Protein AF-A4S5Q8-F1 (afdb_monomer)

Solvent-accessible surface area (backbone atoms only — not comparable to full-atom values): 17129 Å² total; per-residue (Å²): 104,67,59,48,83,84,40,48,70,49,51,51,52,50,50,53,45,65,68,43,51,58,54,52,51,50,51,46,39,76,41,77,81,37,70,66,59,22,48,53,49,41,52,49,45,57,72,72,38,45,62,39,51,56,42,38,51,52,51,37,70,68,51,56,47,29,39,71,90,44,71,68,25,47,49,59,58,42,40,50,47,50,67,52,21,35,64,54,26,33,44,12,34,51,51,58,54,41,46,67,64,34,67,60,36,34,41,85,71,28,82,80,48,68,91,73,71,82,34,92,74,53,50,49,74,35,47,55,52,40,65,66,48,50,49,54,48,34,49,43,58,59,76,41,37,62,59,55,49,42,54,52,24,52,77,69,67,37,53,67,61,38,48,47,24,53,52,23,40,52,50,46,53,47,52,44,52,54,41,31,74,73,19,50,51,22,31,40,34,48,38,52,48,22,29,56,55,31,36,46,52,51,42,50,48,56,46,26,53,42,33,44,26,30,63,88,46,54,64,40,51,44,28,27,19,40,30,24,38,88,33,81,61,28,80,54,32,60,38,57,31,38,39,28,50,42,67,76,40,62,81,59,55,50,86,48,39,69,59,52,42,65,76,39,37,67,56,32,18,76,54,59,29,48,36,31,52,66,36,50,52,69,56,51,38,50,30,42,55,69,69,37,43,66,69,49,38,77,26,53,56,82,75,66,33,85,89,66,53,65,68,52,42,32,51,51,54,57,55,15,22,42,47,42,62,94,80,70,86,122

Radius of gyration: 20.37 Å; Cα contacts (8 Å, |Δi|>4): 467; chains: 1; bounding box: 50×44×61 Å

Organism: Ostreococcus lucimarinus (strain CCE9901) (NCBI:txid436017)

InterPro domains:
  IPR005804 Fatty acid desaturase domain [PF00487] (39-266)

Foldseek 3Di:
DFPDPVCVVLVVLVVVLVVPLVVLLVVCLPDDQDLVSLVVSLCCCVVPRQQLLVLSLLLCLLPPRFDPPDPVSVVVSQCSQQPRCQQQQRFHLLVNLCCVQQVQCVQPPRVVVVLDDNRLLDPQQFLLLAPVSLVVLLCCQQPVSLVVSLVSCVVVVVVVSSVRNVVRNVVSVVVLVVSCVSHVSSSCSRHVCSNNVNSSVVSLLSSLQQQFAQLQCRNQLLRRGAAEDDEPCCVSNLNCSLVSQCVVPVNDRSVCSVVSCVVCLVVNQVVVGWYFYHDDSSVSSVCSNVVVLLVRLVGTDHSNHPDDDSVRSSVSRSNRSDRRDSPSSD

Structure (mmCIF, N/CA/C/O backbone):
data_AF-A4S5Q8-F1
#
_entry.id   AF-A4S5Q8-F1
#
loop_
_atom_site.group_PDB
_atom_site.id
_atom_site.type_symbol
_atom_site.label_atom_id
_atom_site.label_alt_id
_atom_site.label_comp_id
_atom_site.label_asym_id
_atom_site.label_entity_id
_atom_site.label_seq_id
_atom_site.pdbx_PDB_ins_code
_atom_site.Cartn_x
_atom_site.Cartn_y
_atom_site.Cartn_z
_atom_site.occupancy
_atom_site.B_iso_or_equiv
_atom_site.auth_seq_id
_atom_site.auth_comp_id
_atom_site.auth_asym_id
_atom_site.auth_atom_id
_atom_site.pdbx_PDB_model_num
ATOM 1 N N . MET A 1 1 ? 8.159 -25.529 -6.795 1.00 79.94 1 MET A N 1
ATOM 2 C CA . MET A 1 1 ? 8.750 -24.184 -6.995 1.00 79.94 1 MET A CA 1
ATOM 3 C C . MET A 1 1 ? 8.054 -23.157 -6.113 1.00 79.94 1 MET A C 1
ATOM 5 O O . MET A 1 1 ? 8.733 -22.531 -5.312 1.00 79.94 1 MET A O 1
ATOM 9 N N . VAL A 1 2 ? 6.725 -23.021 -6.202 1.00 87.75 2 VAL A N 1
ATOM 10 C CA . VAL A 1 2 ? 5.926 -22.281 -5.205 1.00 87.75 2 VAL A CA 1
ATOM 11 C C . VAL A 1 2 ? 6.051 -22.963 -3.833 1.00 87.75 2 VAL A C 1
ATOM 13 O O . VAL A 1 2 ? 6.159 -24.193 -3.780 1.00 87.75 2 VAL A O 1
ATOM 16 N N . ARG A 1 3 ? 6.128 -22.172 -2.756 1.00 87.75 3 ARG A N 1
ATOM 17 C CA . ARG A 1 3 ? 6.290 -22.646 -1.373 1.00 87.75 3 ARG A CA 1
ATOM 18 C C . ARG A 1 3 ? 4.979 -23.182 -0.795 1.00 87.75 3 ARG A C 1
ATOM 20 O O . ARG A 1 3 ? 4.993 -24.276 -0.241 1.00 87.75 3 ARG A O 1
ATOM 27 N N . ASP A 1 4 ? 3.887 -22.438 -0.947 1.00 90.75 4 ASP A N 1
ATOM 28 C CA . ASP A 1 4 ? 2.541 -22.785 -0.480 1.00 90.75 4 ASP A CA 1
ATOM 29 C C . ASP A 1 4 ? 1.540 -22.625 -1.637 1.00 90.75 4 ASP A C 1
ATOM 31 O O . ASP A 1 4 ? 1.565 -21.634 -2.363 1.00 90.75 4 ASP A O 1
ATOM 35 N N . ALA A 1 5 ? 0.647 -23.596 -1.844 1.00 92.75 5 ALA A N 1
ATOM 36 C CA . ALA A 1 5 ? -0.356 -23.523 -2.910 1.00 92.75 5 ALA A CA 1
ATOM 37 C C . ALA A 1 5 ? -1.301 -22.318 -2.754 1.00 92.75 5 ALA A C 1
ATOM 39 O O . ALA A 1 5 ? -1.832 -21.811 -3.745 1.00 92.75 5 ALA A O 1
ATOM 40 N N . ARG A 1 6 ? -1.480 -21.822 -1.525 1.00 93.00 6 ARG A N 1
ATOM 41 C CA . ARG A 1 6 ? -2.280 -20.631 -1.236 1.00 93.00 6 ARG A CA 1
ATOM 42 C C . ARG A 1 6 ? -1.667 -19.354 -1.812 1.00 93.00 6 ARG A C 1
ATOM 44 O O . ARG A 1 6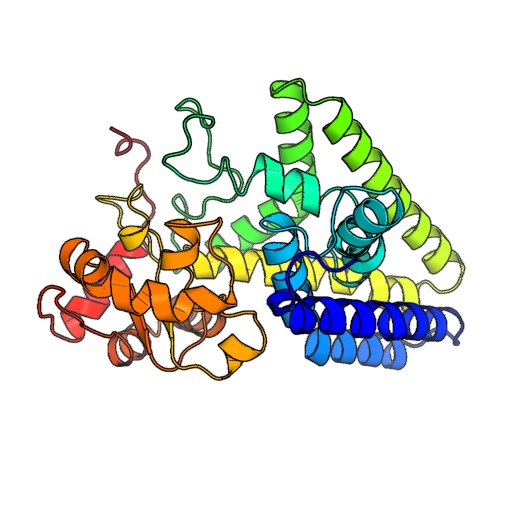 ? -2.418 -18.419 -2.051 1.00 93.00 6 ARG A O 1
ATOM 51 N N . ASP A 1 7 ? -0.373 -19.333 -2.147 1.00 92.00 7 ASP A N 1
ATOM 52 C CA . ASP A 1 7 ? 0.295 -18.193 -2.794 1.00 92.00 7 ASP A CA 1
ATOM 53 C C . ASP A 1 7 ? 0.019 -18.085 -4.304 1.00 92.00 7 ASP A C 1
ATOM 55 O O . ASP A 1 7 ? 0.404 -17.098 -4.934 1.00 92.00 7 ASP A O 1
ATOM 59 N N . LEU A 1 8 ? -0.665 -19.054 -4.924 1.00 92.81 8 LEU A N 1
ATOM 60 C CA . LEU A 1 8 ? -0.936 -19.028 -6.367 1.00 92.81 8 LEU A CA 1
ATOM 61 C C . LEU A 1 8 ? -1.610 -17.730 -6.858 1.00 92.81 8 LEU A C 1
ATOM 63 O 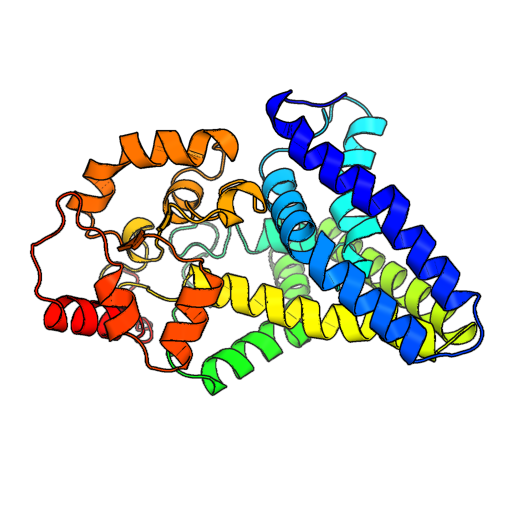O . LEU A 1 8 ? -1.152 -17.195 -7.868 1.00 92.81 8 LEU A O 1
ATOM 67 N N . PRO A 1 9 ? -2.620 -17.149 -6.175 1.00 92.25 9 PRO A N 1
ATOM 68 C CA . PRO A 1 9 ? -3.190 -15.860 -6.574 1.00 92.25 9 PRO A CA 1
ATOM 69 C C . PRO A 1 9 ? -2.159 -14.723 -6.597 1.00 92.25 9 PRO A C 1
ATOM 71 O O . PRO A 1 9 ? -2.200 -13.866 -7.484 1.00 92.25 9 PRO A O 1
ATOM 74 N N . LEU A 1 10 ? -1.213 -14.726 -5.652 1.00 91.69 10 LEU A N 1
ATOM 75 C CA . LEU A 1 10 ? -0.117 -13.761 -5.587 1.00 91.69 10 LEU A CA 1
ATOM 76 C C . LEU A 1 10 ? 0.845 -13.976 -6.758 1.00 91.69 10 LEU A C 1
ATOM 78 O O . LEU A 1 10 ? 1.166 -13.030 -7.479 1.00 91.69 10 LEU A O 1
ATOM 82 N N . VAL A 1 11 ? 1.240 -15.225 -7.006 1.00 92.25 11 VAL A N 1
ATOM 83 C CA . VAL A 1 11 ? 2.120 -15.597 -8.120 1.00 92.25 11 VAL A CA 1
ATOM 84 C C . VAL A 1 11 ? 1.500 -15.224 -9.470 1.00 92.25 11 VAL A C 1
ATOM 86 O O . VAL A 1 11 ? 2.178 -14.626 -10.304 1.00 92.25 11 VAL A O 1
ATOM 89 N N . TYR A 1 12 ? 0.207 -15.483 -9.684 1.00 92.56 12 TYR A N 1
ATOM 90 C CA . TYR A 1 12 ? -0.487 -15.078 -10.910 1.00 92.56 12 TYR A CA 1
ATOM 91 C C . TYR A 1 12 ? -0.531 -13.559 -11.081 1.00 92.56 12 TYR A C 1
ATOM 93 O O . TYR A 1 12 ? -0.368 -13.065 -12.197 1.00 92.56 12 TYR A O 1
ATOM 101 N N . ALA A 1 13 ? -0.688 -12.797 -9.995 1.00 91.94 13 ALA A N 1
ATOM 102 C CA . ALA A 1 13 ? -0.591 -11.342 -10.061 1.00 91.94 13 ALA A CA 1
ATOM 103 C C . ALA A 1 13 ? 0.805 -10.890 -10.524 1.00 91.94 13 ALA A C 1
ATOM 105 O O . ALA A 1 13 ? 0.901 -10.019 -11.390 1.00 91.94 13 ALA A O 1
ATOM 106 N N . LEU A 1 14 ? 1.876 -11.508 -10.013 1.00 91.44 14 LEU A N 1
ATOM 107 C CA . LEU A 1 14 ? 3.247 -11.212 -10.439 1.00 91.44 14 LEU A CA 1
ATOM 108 C C . LEU A 1 14 ? 3.501 -11.601 -11.901 1.00 91.44 14 LEU A C 1
ATOM 110 O O . LEU A 1 14 ? 4.109 -10.819 -12.627 1.00 91.44 14 LEU A O 1
ATOM 114 N N . ILE A 1 15 ? 2.996 -12.751 -12.359 1.00 92.81 15 ILE A N 1
ATOM 115 C CA . ILE A 1 15 ? 3.104 -13.186 -13.763 1.00 92.81 15 ILE A CA 1
ATOM 116 C C . ILE A 1 15 ? 2.375 -12.213 -14.693 1.00 92.81 15 ILE A C 1
ATOM 118 O O . ILE A 1 15 ? 2.929 -11.810 -15.716 1.00 92.81 15 ILE A O 1
ATOM 122 N N . ASN A 1 16 ? 1.162 -11.783 -14.336 1.00 93.56 16 ASN A N 1
ATOM 123 C CA . ASN A 1 16 ? 0.404 -10.805 -15.121 1.00 93.56 16 ASN A CA 1
ATOM 124 C C . ASN A 1 16 ? 1.164 -9.481 -15.246 1.00 93.56 16 ASN A C 1
ATOM 126 O O . ASN A 1 16 ? 1.259 -8.917 -16.334 1.00 93.56 16 ASN A O 1
ATOM 130 N N . VAL A 1 17 ? 1.751 -8.998 -14.149 1.00 94.31 17 VAL A N 1
ATOM 131 C CA . VAL A 1 17 ? 2.567 -7.780 -14.170 1.00 94.31 17 VAL A CA 1
ATOM 132 C C . VAL A 1 17 ? 3.823 -7.984 -15.017 1.00 94.31 17 VAL A C 1
ATOM 134 O O . VAL A 1 17 ? 4.088 -7.174 -15.899 1.00 94.31 17 VAL A O 1
ATOM 137 N N . ALA A 1 18 ? 4.564 -9.073 -14.810 1.00 93.38 18 ALA A N 1
ATOM 138 C CA . ALA A 1 18 ? 5.807 -9.352 -15.526 1.00 93.38 18 ALA A CA 1
ATOM 139 C C . ALA A 1 18 ? 5.613 -9.531 -17.039 1.00 93.38 18 ALA A C 1
ATOM 141 O O . ALA A 1 18 ? 6.469 -9.117 -17.816 1.00 93.38 18 ALA A O 1
ATOM 142 N N . SER A 1 19 ? 4.495 -10.125 -17.458 1.00 93.50 19 SER A N 1
ATOM 143 C CA . SER A 1 19 ? 4.190 -10.371 -18.873 1.00 93.50 19 SER A CA 1
ATOM 144 C C . SER A 1 19 ? 3.622 -9.150 -19.597 1.00 93.50 19 SER A C 1
ATOM 146 O O . SER A 1 19 ? 3.801 -9.032 -20.806 1.00 93.50 19 SER A O 1
ATOM 148 N N . THR A 1 20 ? 2.962 -8.227 -18.887 1.00 94.69 20 THR A N 1
ATOM 149 C CA . THR A 1 20 ? 2.280 -7.088 -19.524 1.00 94.69 20 THR A CA 1
ATOM 150 C C . THR A 1 20 ? 3.000 -5.758 -19.328 1.00 94.69 20 THR A C 1
ATOM 152 O O . THR A 1 20 ? 3.177 -5.018 -20.292 1.00 94.69 20 THR A O 1
ATOM 155 N N . VAL A 1 21 ? 3.441 -5.429 -18.110 1.00 95.31 21 VAL A N 1
ATOM 156 C CA . VAL A 1 21 ? 3.966 -4.094 -17.772 1.00 95.31 21 VAL A CA 1
ATOM 157 C C . VAL A 1 21 ? 5.251 -3.754 -18.531 1.00 95.31 21 VAL A C 1
ATOM 159 O O . VAL A 1 21 ? 5.266 -2.708 -19.184 1.00 95.31 21 VAL A O 1
ATOM 162 N N . PRO A 1 22 ? 6.289 -4.614 -18.552 1.00 94.69 22 PRO A N 1
ATOM 163 C CA . PRO A 1 22 ? 7.494 -4.342 -19.333 1.00 94.69 22 PRO A CA 1
ATOM 164 C C . PRO A 1 22 ? 7.216 -4.213 -20.835 1.00 94.69 22 PRO A C 1
ATOM 166 O O . PRO A 1 22 ? 7.756 -3.318 -21.480 1.00 94.69 22 PRO A O 1
ATOM 169 N N . ALA A 1 23 ? 6.334 -5.054 -21.387 1.00 95.19 23 ALA A N 1
ATOM 170 C CA . ALA A 1 23 ? 5.967 -5.012 -22.803 1.00 95.19 23 ALA A CA 1
ATOM 171 C C . ALA A 1 23 ? 5.231 -3.710 -23.168 1.00 95.19 23 ALA A C 1
ATOM 173 O O . ALA A 1 23 ? 5.554 -3.066 -24.170 1.00 95.19 23 ALA A O 1
ATOM 174 N N . MET A 1 24 ? 4.288 -3.270 -22.327 1.00 95.81 24 MET A N 1
ATOM 175 C CA . MET A 1 24 ? 3.620 -1.978 -22.498 1.00 95.81 24 MET A CA 1
ATOM 176 C C . MET A 1 24 ? 4.614 -0.817 -22.384 1.00 95.81 24 MET A C 1
ATOM 178 O O . MET A 1 24 ? 4.583 0.089 -23.212 1.00 95.81 24 MET A O 1
ATOM 182 N N . ALA A 1 25 ? 5.528 -0.853 -21.409 1.00 96.12 25 ALA A N 1
ATOM 183 C CA . ALA A 1 25 ? 6.546 0.181 -21.236 1.00 96.12 25 ALA A CA 1
ATOM 184 C C . ALA A 1 25 ? 7.463 0.275 -22.465 1.00 96.12 25 ALA A C 1
ATOM 186 O O . ALA A 1 25 ? 7.676 1.363 -22.995 1.00 96.12 25 ALA A O 1
ATOM 187 N N . MET A 1 26 ? 7.939 -0.866 -22.970 1.00 95.81 26 MET A N 1
ATOM 188 C CA . MET A 1 26 ? 8.755 -0.936 -24.182 1.00 95.81 26 MET A CA 1
ATOM 189 C C . MET A 1 26 ? 8.006 -0.382 -25.399 1.00 95.81 26 MET A C 1
ATOM 191 O O . MET A 1 26 ? 8.566 0.409 -26.152 1.00 95.81 26 MET A O 1
ATOM 195 N N . THR A 1 27 ? 6.720 -0.711 -25.543 1.00 96.19 27 THR A N 1
ATOM 196 C CA . THR A 1 27 ? 5.868 -0.176 -26.618 1.00 96.19 27 THR A CA 1
ATOM 197 C C . THR A 1 27 ? 5.782 1.351 -26.563 1.00 96.19 27 THR A C 1
ATOM 199 O O . THR A 1 27 ? 5.917 2.014 -27.590 1.00 96.19 27 THR A O 1
ATOM 202 N N . VAL A 1 28 ? 5.605 1.928 -25.369 1.00 96.81 28 VAL A N 1
ATOM 203 C CA . VAL A 1 28 ? 5.536 3.387 -25.176 1.00 96.81 28 VAL A CA 1
ATOM 204 C C . VAL A 1 28 ? 6.885 4.047 -25.490 1.00 96.81 28 VAL A C 1
ATOM 206 O O . VAL A 1 28 ? 6.902 5.099 -26.122 1.00 96.81 28 VAL A O 1
ATOM 209 N N . VAL A 1 29 ? 8.008 3.429 -25.099 1.00 97.06 29 VAL A N 1
ATOM 210 C CA . VAL A 1 29 ? 9.365 3.934 -25.394 1.00 97.06 29 VAL A CA 1
ATOM 211 C C . VAL A 1 29 ? 9.669 3.903 -26.892 1.00 97.06 29 VAL A C 1
ATOM 213 O O . VAL A 1 29 ? 10.211 4.874 -27.414 1.00 97.06 29 VAL A O 1
ATOM 216 N N . MET A 1 30 ? 9.311 2.818 -27.585 1.00 96.62 30 MET A N 1
ATOM 217 C CA . MET A 1 30 ? 9.582 2.629 -29.018 1.00 96.62 30 MET A CA 1
ATOM 218 C C . MET A 1 30 ? 8.625 3.398 -29.937 1.00 96.62 30 MET A C 1
ATOM 220 O O . MET A 1 30 ? 8.883 3.520 -31.133 1.00 96.62 30 MET A O 1
ATOM 224 N N . SER A 1 31 ? 7.519 3.905 -29.399 1.00 96.31 31 SER A N 1
ATOM 225 C CA . SER A 1 31 ? 6.581 4.742 -30.144 1.00 96.31 31 SER A CA 1
ATOM 226 C C . SER A 1 31 ? 7.095 6.182 -30.264 1.00 96.31 31 SER A C 1
ATOM 228 O O . SER A 1 31 ? 7.878 6.626 -29.419 1.00 96.31 31 SER A O 1
ATOM 230 N N . PRO A 1 32 ? 6.624 6.963 -31.256 1.00 97.00 32 PRO A N 1
ATOM 231 C CA . PRO A 1 32 ? 6.856 8.402 -31.280 1.00 97.00 32 PRO A CA 1
ATOM 232 C C . PRO A 1 32 ? 6.446 9.063 -29.950 1.00 97.00 32 PRO A C 1
ATOM 234 O O . PRO A 1 32 ? 5.466 8.625 -29.333 1.00 97.00 32 PRO A O 1
ATOM 237 N N . PRO A 1 33 ? 7.151 10.118 -29.497 1.00 97.56 33 PRO A N 1
ATOM 238 C CA . PRO A 1 33 ? 6.830 10.809 -28.251 1.00 97.56 33 PRO A CA 1
ATOM 239 C C . PRO A 1 33 ? 5.351 11.209 -28.177 1.00 97.56 33 PRO A C 1
ATOM 241 O O . PRO A 1 33 ? 4.861 12.001 -28.980 1.00 97.56 33 PRO A O 1
ATOM 244 N N . SER A 1 34 ? 4.622 10.645 -27.211 1.00 97.75 34 SER A N 1
ATOM 245 C CA . SER A 1 34 ? 3.181 10.861 -27.061 1.00 97.75 34 SER A CA 1
ATOM 246 C C . SER A 1 34 ? 2.774 10.857 -25.593 1.00 97.75 34 SER A C 1
ATOM 248 O O . SER A 1 34 ? 2.845 9.838 -24.903 1.00 97.75 34 SER A O 1
ATOM 250 N N . HIS A 1 35 ? 2.294 12.006 -25.111 1.00 97.56 35 HIS A N 1
ATOM 251 C CA . HIS A 1 35 ? 1.757 12.107 -23.755 1.00 97.56 35 HIS A CA 1
ATOM 252 C C . HIS A 1 35 ? 0.449 11.329 -23.588 1.00 97.56 35 HIS A C 1
ATOM 254 O O . HIS A 1 35 ? 0.192 10.825 -22.501 1.00 97.56 35 HIS A O 1
ATOM 260 N N . ALA A 1 36 ? -0.353 11.192 -24.648 1.00 97.62 36 ALA A N 1
ATOM 261 C CA . ALA A 1 36 ? -1.589 10.416 -24.602 1.00 97.62 36 ALA A CA 1
ATOM 262 C C . ALA A 1 36 ? -1.303 8.922 -24.388 1.00 97.62 36 ALA A C 1
ATOM 264 O O . ALA A 1 36 ? -1.926 8.293 -23.535 1.00 97.62 36 ALA A O 1
ATOM 265 N N . LEU A 1 37 ? -0.312 8.375 -25.103 1.00 96.81 37 LEU A N 1
ATOM 266 C CA . LEU A 1 37 ? 0.100 6.980 -24.944 1.00 96.81 37 LEU A CA 1
ATOM 267 C C . LEU A 1 37 ? 0.714 6.729 -23.559 1.00 96.81 37 LEU A C 1
ATOM 269 O O . LEU A 1 37 ? 0.376 5.749 -22.899 1.00 96.81 37 LEU A O 1
ATOM 273 N N . GLY A 1 38 ? 1.562 7.646 -23.084 1.00 97.19 38 GLY A N 1
ATOM 274 C CA . GLY A 1 38 ? 2.127 7.569 -21.737 1.00 97.19 38 GLY A CA 1
ATOM 275 C C . GLY A 1 38 ? 1.077 7.686 -20.623 1.00 97.19 38 GLY A C 1
ATOM 276 O O . GLY A 1 38 ? 1.129 6.940 -19.645 1.00 97.19 38 GLY A O 1
ATOM 277 N N . LEU A 1 39 ? 0.070 8.550 -20.785 1.00 96.69 39 LEU A N 1
ATOM 278 C CA . LEU A 1 39 ? -1.060 8.638 -19.860 1.00 96.69 39 LEU A CA 1
ATOM 279 C C . LEU A 1 39 ? -1.897 7.353 -19.873 1.00 96.69 39 LEU A C 1
ATOM 281 O O . LEU A 1 39 ? -2.247 6.851 -18.806 1.00 96.69 39 LEU A O 1
ATOM 285 N N . ALA A 1 40 ? -2.190 6.796 -21.052 1.00 96.62 40 ALA A N 1
ATOM 286 C CA . ALA A 1 40 ? -2.923 5.536 -21.181 1.00 96.62 40 ALA A CA 1
ATOM 287 C C . ALA A 1 40 ? -2.185 4.381 -20.483 1.00 96.62 40 ALA A C 1
ATOM 289 O O . ALA A 1 40 ? -2.798 3.612 -19.737 1.00 96.62 40 ALA A O 1
ATOM 290 N N . TYR A 1 41 ? -0.861 4.311 -20.651 1.00 95.81 41 TYR A N 1
ATOM 291 C CA . TYR A 1 41 ? 0.009 3.401 -19.909 1.00 95.81 41 TYR A CA 1
ATOM 292 C C . TYR A 1 41 ? -0.134 3.596 -18.392 1.00 95.81 41 TYR A C 1
ATOM 294 O O . TYR A 1 41 ? -0.462 2.649 -17.674 1.00 95.81 41 TYR A O 1
ATOM 302 N N . ALA A 1 42 ? 0.029 4.827 -17.898 1.00 94.75 42 ALA A N 1
ATOM 303 C CA . ALA A 1 42 ? -0.033 5.116 -16.468 1.00 94.75 42 ALA A CA 1
ATOM 304 C C . ALA A 1 42 ? -1.406 4.762 -15.866 1.00 94.75 42 ALA A C 1
ATOM 306 O O . ALA A 1 42 ? -1.474 4.073 -14.848 1.00 94.75 42 ALA A O 1
ATOM 307 N N . VAL A 1 43 ? -2.505 5.162 -16.514 1.00 94.38 43 VAL A N 1
ATOM 308 C CA . VAL A 1 43 ? -3.875 4.843 -16.074 1.00 94.38 43 VAL A CA 1
ATOM 309 C C . VAL A 1 43 ? -4.096 3.333 -16.013 1.00 94.38 43 VAL A C 1
ATOM 311 O O . VAL A 1 43 ? -4.655 2.840 -15.032 1.00 94.38 43 VAL A O 1
ATOM 314 N N . THR A 1 44 ? -3.613 2.590 -17.010 1.00 93.75 44 THR A N 1
ATOM 315 C CA . THR A 1 44 ? -3.740 1.128 -17.059 1.00 93.75 44 THR A CA 1
ATOM 316 C C . THR A 1 44 ? -3.019 0.475 -15.883 1.00 93.75 44 THR A C 1
ATOM 318 O O . THR A 1 44 ? -3.608 -0.323 -15.151 1.00 93.75 44 THR A O 1
ATOM 321 N N . ILE A 1 45 ? -1.764 0.853 -15.637 1.00 92.75 45 ILE A N 1
ATOM 322 C CA . ILE A 1 45 ? -0.965 0.250 -14.566 1.00 92.75 45 ILE A CA 1
ATOM 323 C C . ILE A 1 45 ? -1.514 0.595 -13.184 1.00 92.75 45 ILE A C 1
ATOM 325 O O . ILE A 1 45 ? -1.637 -0.285 -12.325 1.00 92.75 45 ILE A O 1
ATOM 329 N N . TYR A 1 46 ? -1.900 1.851 -12.965 1.00 89.00 46 TYR A N 1
ATOM 330 C CA . TYR A 1 46 ? -2.451 2.280 -11.683 1.00 89.00 46 TYR A CA 1
ATOM 331 C C . TYR A 1 46 ? -3.851 1.729 -11.411 1.00 89.00 46 TYR A C 1
ATOM 333 O O . TYR A 1 46 ? -4.157 1.363 -10.272 1.00 89.00 46 TYR A O 1
ATOM 341 N N . GLY A 1 47 ? -4.691 1.651 -12.442 1.00 89.12 47 GLY A N 1
ATOM 342 C CA . GLY A 1 47 ? -6.046 1.125 -12.341 1.00 89.12 47 GLY A CA 1
ATOM 343 C C . GLY A 1 47 ? -6.075 -0.382 -12.095 1.00 89.12 47 GLY A C 1
ATOM 344 O O . GLY A 1 47 ? -6.800 -0.842 -11.212 1.00 89.12 47 GLY A O 1
ATOM 345 N N . LEU A 1 48 ? -5.267 -1.145 -12.839 1.00 90.44 48 LEU A N 1
ATOM 346 C CA . LEU A 1 48 ? -5.336 -2.608 -12.840 1.00 90.44 48 LEU A CA 1
ATOM 347 C C . LEU A 1 48 ? -4.363 -3.269 -11.859 1.00 90.44 48 LEU A C 1
ATOM 349 O O . LEU A 1 48 ? -4.732 -4.237 -11.189 1.00 90.44 48 LEU A O 1
ATOM 353 N N . TYR A 1 49 ? -3.131 -2.762 -11.762 1.00 92.44 49 TYR A N 1
ATOM 354 C CA . TYR A 1 49 ? -2.036 -3.507 -11.136 1.00 92.44 49 TYR A CA 1
ATOM 355 C C . TYR A 1 49 ? -1.547 -2.918 -9.822 1.00 92.44 49 TYR A C 1
ATOM 357 O O . TYR A 1 49 ? -1.270 -3.694 -8.913 1.00 92.44 49 TYR A O 1
ATOM 365 N N . TRP A 1 50 ? -1.490 -1.589 -9.674 1.00 89.69 50 TRP A N 1
ATOM 366 C CA . TRP A 1 50 ? -0.820 -0.927 -8.541 1.00 89.69 50 TRP A CA 1
ATOM 367 C C . TRP A 1 50 ? -1.126 -1.559 -7.184 1.00 89.69 50 TRP A C 1
ATOM 369 O O . TRP A 1 50 ? -0.236 -1.947 -6.434 1.00 89.69 50 TRP A O 1
ATOM 379 N N . ARG A 1 51 ? -2.416 -1.676 -6.871 1.00 89.12 51 ARG A N 1
ATOM 380 C CA . ARG A 1 51 ? -2.872 -2.107 -5.547 1.00 89.12 51 ARG A CA 1
ATOM 381 C C . ARG A 1 51 ? -2.521 -3.565 -5.298 1.00 89.12 51 ARG A C 1
ATOM 383 O O . ARG A 1 51 ? -1.996 -3.862 -4.238 1.00 89.12 51 ARG A O 1
ATOM 390 N N . ARG A 1 52 ? -2.776 -4.423 -6.292 1.00 91.31 52 ARG A N 1
ATOM 391 C CA . ARG A 1 52 ? -2.483 -5.861 -6.248 1.00 91.31 52 ARG A CA 1
ATOM 392 C C . ARG A 1 52 ? -0.982 -6.087 -6.119 1.00 91.31 52 ARG A C 1
ATOM 394 O O . ARG A 1 52 ? -0.557 -6.829 -5.247 1.00 91.31 52 ARG A O 1
ATOM 401 N N . PHE A 1 53 ? -0.192 -5.403 -6.944 1.00 92.38 53 PHE A N 1
ATOM 402 C CA . PHE A 1 53 ? 1.257 -5.539 -6.981 1.00 92.38 53 PHE A CA 1
ATOM 403 C C . PHE A 1 53 ? 1.913 -5.109 -5.667 1.00 92.38 53 PHE A C 1
ATOM 405 O O . PHE A 1 53 ? 2.690 -5.872 -5.108 1.00 92.38 53 PHE A O 1
ATOM 412 N N . VAL A 1 54 ? 1.564 -3.935 -5.131 1.00 89.38 54 VAL A N 1
ATOM 413 C CA . VAL A 1 54 ? 2.153 -3.447 -3.873 1.00 89.38 54 VAL A CA 1
ATOM 414 C C . VAL A 1 54 ? 1.819 -4.373 -2.704 1.00 89.38 54 VAL A C 1
ATOM 416 O O . VAL A 1 54 ? 2.695 -4.670 -1.898 1.00 89.38 54 VAL A O 1
ATOM 419 N N . THR A 1 55 ? 0.584 -4.877 -2.614 1.00 89.44 55 THR A N 1
ATOM 420 C CA . THR A 1 55 ? 0.227 -5.825 -1.547 1.00 89.44 55 THR A CA 1
ATOM 421 C C . THR A 1 55 ? 0.832 -7.210 -1.760 1.00 89.44 55 THR A C 1
ATOM 423 O O . THR A 1 55 ? 1.224 -7.843 -0.790 1.00 89.44 55 THR A O 1
ATOM 426 N N . ALA A 1 56 ? 0.971 -7.665 -3.009 1.00 90.81 56 ALA A N 1
ATOM 427 C CA . ALA A 1 56 ? 1.695 -8.895 -3.328 1.00 90.81 56 ALA A CA 1
ATOM 428 C C . ALA A 1 56 ? 3.165 -8.787 -2.901 1.00 90.81 56 ALA A C 1
ATOM 430 O O . ALA A 1 56 ? 3.671 -9.678 -2.228 1.00 90.81 56 ALA A O 1
ATOM 431 N N . ALA A 1 57 ? 3.826 -7.671 -3.229 1.00 87.81 57 ALA A N 1
ATOM 432 C CA . ALA A 1 57 ? 5.202 -7.397 -2.824 1.00 87.81 57 ALA A CA 1
ATOM 433 C C . ALA A 1 57 ? 5.349 -7.396 -1.292 1.00 87.81 57 ALA A C 1
ATOM 435 O O . ALA A 1 57 ? 6.273 -8.022 -0.774 1.00 87.81 57 ALA A O 1
ATOM 436 N N . HIS A 1 58 ? 4.395 -6.786 -0.577 1.00 86.75 58 HIS A N 1
ATOM 437 C CA . HIS A 1 58 ? 4.351 -6.754 0.891 1.00 86.75 58 HIS A CA 1
ATOM 438 C C . HIS A 1 58 ? 4.281 -8.156 1.496 1.00 86.75 58 HIS A C 1
ATOM 440 O O . HIS A 1 58 ? 5.185 -8.564 2.220 1.00 86.75 58 HIS A O 1
ATOM 446 N N . TYR A 1 59 ? 3.266 -8.945 1.137 1.00 86.88 59 TYR A N 1
ATOM 447 C CA . TYR A 1 59 ? 3.121 -10.295 1.686 1.00 86.88 59 TYR A CA 1
ATOM 448 C C . TYR A 1 59 ? 4.255 -11.233 1.266 1.00 86.88 59 TYR A C 1
ATOM 450 O O . TYR A 1 59 ? 4.723 -12.008 2.094 1.00 86.88 59 TYR A O 1
ATOM 458 N N . SER A 1 60 ? 4.770 -11.106 0.038 1.00 85.56 60 SER A N 1
ATOM 459 C CA . SER A 1 60 ? 5.918 -11.903 -0.420 1.00 85.56 60 SER A CA 1
ATOM 460 C C . SER A 1 60 ? 7.220 -11.595 0.331 1.00 85.56 60 SER A C 1
ATOM 462 O O . SER A 1 60 ? 8.136 -12.416 0.330 1.00 85.56 60 SER A O 1
ATOM 464 N N . SER A 1 61 ? 7.296 -10.426 0.978 1.00 80.81 61 SER A N 1
ATOM 465 C CA . SER A 1 61 ? 8.440 -10.007 1.795 1.00 80.81 61 SER A CA 1
ATOM 466 C C . SER A 1 61 ? 8.370 -10.571 3.220 1.00 80.81 61 SER A C 1
ATOM 468 O O . SER A 1 61 ? 9.412 -10.780 3.832 1.00 80.81 61 SER A O 1
ATOM 470 N N . HIS A 1 62 ? 7.167 -10.863 3.731 1.00 79.19 62 HIS A N 1
ATOM 471 C CA . HIS A 1 62 ? 6.967 -11.610 4.981 1.00 79.19 62 HIS A CA 1
ATOM 472 C C . HIS A 1 62 ? 7.100 -13.124 4.765 1.00 79.19 62 HIS A C 1
ATOM 474 O O . HIS A 1 62 ? 7.830 -13.807 5.480 1.00 79.19 62 HIS A O 1
ATOM 480 N N . ALA A 1 63 ? 6.434 -13.653 3.739 1.00 82.56 63 ALA A N 1
ATOM 481 C CA . ALA A 1 63 ? 6.458 -15.063 3.384 1.00 82.56 63 ALA A CA 1
ATOM 482 C C . ALA A 1 63 ? 6.843 -15.216 1.903 1.00 82.56 63 ALA A C 1
ATOM 484 O O . ALA A 1 63 ? 6.018 -14.956 1.026 1.00 82.56 63 ALA A O 1
ATOM 485 N N . PRO A 1 64 ? 8.081 -15.651 1.593 1.00 85.25 64 PRO A N 1
ATOM 486 C CA . PRO A 1 64 ? 8.510 -15.835 0.211 1.00 85.25 64 PRO A CA 1
ATOM 487 C C . PRO A 1 64 ? 7.609 -16.815 -0.549 1.00 85.25 64 PRO A C 1
ATOM 489 O O . PRO A 1 64 ? 7.468 -17.969 -0.140 1.00 85.25 64 PRO A O 1
ATOM 492 N N . ALA A 1 65 ? 7.052 -16.369 -1.679 1.00 86.94 65 ALA A N 1
ATOM 493 C CA . ALA A 1 65 ? 6.121 -17.156 -2.493 1.00 86.94 65 ALA A CA 1
ATOM 494 C C . ALA A 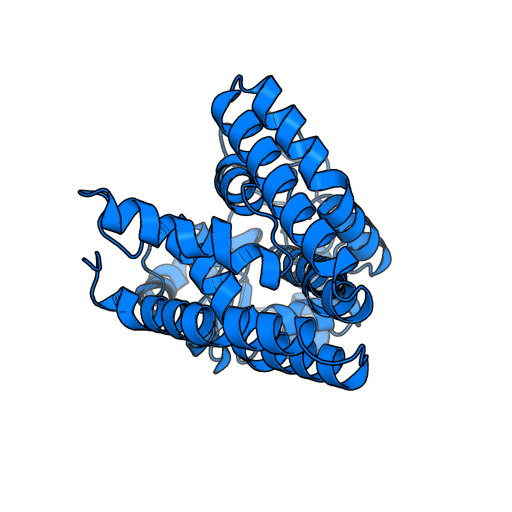1 65 ? 6.793 -18.368 -3.168 1.00 86.94 65 ALA A C 1
ATOM 496 O O . ALA A 1 65 ? 6.154 -19.389 -3.432 1.00 86.94 65 ALA A O 1
ATOM 497 N N . PHE A 1 66 ? 8.097 -18.283 -3.448 1.00 89.62 66 PHE A N 1
ATOM 498 C CA . PHE A 1 66 ? 8.889 -19.376 -4.011 1.00 89.62 66 PHE A CA 1
ATOM 499 C C . PHE A 1 66 ? 9.857 -19.949 -2.975 1.00 89.62 66 PHE A C 1
ATOM 501 O O . PHE A 1 66 ? 10.371 -19.239 -2.109 1.00 89.62 66 PHE A O 1
ATOM 508 N N . ARG A 1 67 ? 10.142 -21.251 -3.075 1.00 87.31 67 ARG A N 1
ATOM 509 C CA . ARG A 1 67 ? 11.109 -21.928 -2.200 1.00 87.31 67 ARG A CA 1
ATOM 510 C C . ARG A 1 67 ? 12.516 -21.367 -2.432 1.00 87.31 67 ARG A C 1
ATOM 512 O O . ARG A 1 67 ? 12.957 -21.266 -3.570 1.00 87.31 67 ARG A O 1
ATOM 519 N N . GLY A 1 68 ? 13.219 -21.012 -1.359 1.00 83.25 68 GLY A N 1
ATOM 520 C CA . GLY A 1 68 ? 14.591 -20.484 -1.414 1.00 83.25 68 GLY A CA 1
ATOM 521 C C . GLY A 1 68 ? 15.685 -21.557 -1.450 1.00 83.25 68 GLY A C 1
ATOM 522 O O . GLY A 1 68 ? 16.849 -21.238 -1.242 1.00 83.25 68 GLY A O 1
ATOM 523 N N . ASP A 1 69 ? 15.326 -22.823 -1.673 1.00 84.19 69 ASP A N 1
ATOM 524 C CA . ASP A 1 69 ? 16.249 -23.967 -1.687 1.00 84.19 69 ASP A CA 1
ATOM 525 C C . ASP A 1 69 ? 17.106 -24.050 -2.962 1.00 84.19 69 ASP A C 1
ATOM 527 O O . ASP A 1 69 ? 18.063 -24.818 -3.017 1.00 84.19 69 ASP A O 1
ATOM 531 N N . GLY A 1 70 ? 16.811 -23.225 -3.970 1.00 85.06 70 GLY A N 1
ATOM 532 C CA . GLY A 1 70 ? 17.591 -23.116 -5.198 1.00 85.06 70 GLY A CA 1
ATOM 533 C C . GLY A 1 70 ? 17.726 -21.682 -5.707 1.00 85.06 70 GLY A C 1
ATOM 534 O O . GLY A 1 70 ? 17.003 -20.768 -5.304 1.00 85.06 70 GLY A O 1
ATOM 535 N N . THR A 1 71 ? 18.642 -21.490 -6.657 1.00 85.12 71 THR A N 1
ATOM 536 C CA . THR A 1 71 ? 18.909 -20.187 -7.291 1.00 85.12 71 THR A CA 1
ATOM 537 C C . THR A 1 71 ? 17.673 -19.622 -7.988 1.00 85.12 71 THR A C 1
ATOM 539 O O . THR A 1 71 ? 17.379 -18.438 -7.844 1.00 85.12 71 THR A O 1
ATOM 542 N N . ALA A 1 72 ? 16.905 -20.468 -8.680 1.00 86.50 72 ALA A N 1
ATOM 543 C CA . ALA A 1 72 ? 15.699 -20.061 -9.395 1.00 86.50 72 ALA A CA 1
ATOM 544 C C . ALA A 1 72 ? 14.646 -19.435 -8.465 1.00 86.50 72 ALA A C 1
ATOM 546 O O . ALA A 1 72 ? 14.136 -18.355 -8.753 1.00 86.50 72 ALA A O 1
ATOM 547 N N . GLY A 1 73 ? 14.347 -20.068 -7.327 1.00 85.00 73 GLY A N 1
ATOM 548 C CA . GLY A 1 73 ? 13.358 -19.543 -6.384 1.00 85.00 73 GLY A CA 1
ATOM 549 C C . GLY A 1 73 ? 13.814 -18.251 -5.703 1.00 85.00 73 GLY A C 1
ATOM 550 O O . GLY A 1 73 ? 13.034 -17.307 -5.597 1.00 85.00 73 GLY A O 1
ATOM 551 N N . THR A 1 74 ? 15.098 -18.150 -5.348 1.00 84.12 74 THR A N 1
ATOM 552 C CA . THR A 1 74 ? 15.688 -16.907 -4.822 1.00 84.12 74 THR A CA 1
ATOM 553 C C . THR A 1 74 ? 15.605 -15.764 -5.830 1.00 84.12 74 THR A C 1
ATOM 555 O O . THR A 1 74 ? 15.235 -14.650 -5.461 1.00 84.12 74 THR A O 1
ATOM 558 N N . VAL A 1 75 ? 15.892 -16.020 -7.110 1.00 85.31 75 VAL A N 1
ATOM 559 C CA . VAL A 1 75 ? 15.738 -15.011 -8.167 1.00 85.31 75 VAL A CA 1
ATOM 560 C C . VAL A 1 75 ? 14.278 -14.580 -8.276 1.00 85.31 75 VAL A C 1
ATOM 562 O O . VAL A 1 75 ? 14.001 -13.385 -8.211 1.00 85.31 75 VAL A O 1
ATOM 565 N N . LEU A 1 76 ? 13.341 -15.528 -8.361 1.00 86.50 76 LEU A N 1
ATOM 566 C CA . LEU A 1 76 ? 11.912 -15.235 -8.503 1.00 86.50 76 LEU A CA 1
ATOM 567 C C . LEU A 1 76 ? 11.346 -14.409 -7.338 1.00 86.50 76 LEU A C 1
ATOM 569 O O . LEU A 1 76 ? 10.580 -13.479 -7.580 1.00 86.50 76 LEU A O 1
ATOM 573 N N . ASN A 1 77 ? 11.770 -14.678 -6.100 1.00 85.88 77 ASN A N 1
ATOM 574 C CA . ASN A 1 77 ? 11.375 -13.880 -4.933 1.00 85.88 77 ASN A CA 1
ATOM 575 C C . ASN A 1 77 ? 11.877 -12.425 -5.008 1.00 85.88 77 ASN A C 1
ATOM 577 O O . ASN A 1 77 ? 11.238 -11.523 -4.477 1.00 85.88 77 ASN A O 1
ATOM 581 N N . ASN A 1 78 ? 12.988 -12.171 -5.706 1.00 84.44 78 ASN A N 1
ATOM 582 C CA . ASN A 1 78 ? 13.542 -10.826 -5.870 1.00 84.44 78 ASN A CA 1
ATOM 583 C C . ASN A 1 78 ? 13.005 -10.082 -7.106 1.00 84.44 78 ASN A C 1
ATOM 585 O O . ASN A 1 78 ? 13.112 -8.858 -7.167 1.00 84.44 78 ASN A O 1
ATOM 589 N N . VAL A 1 79 ? 12.404 -10.773 -8.086 1.00 86.94 79 VAL A N 1
ATOM 590 C CA . VAL A 1 79 ? 11.897 -10.152 -9.330 1.00 86.94 79 VAL A CA 1
ATOM 591 C C . VAL A 1 79 ? 10.886 -9.042 -9.041 1.00 86.94 79 VAL A C 1
ATOM 593 O O . VAL A 1 79 ? 10.964 -7.973 -9.652 1.00 86.94 79 VAL A O 1
ATOM 596 N N . ALA A 1 80 ? 9.966 -9.264 -8.097 1.00 84.19 80 ALA A N 1
ATOM 597 C CA . ALA A 1 80 ? 8.954 -8.275 -7.739 1.00 84.19 80 ALA A CA 1
ATOM 598 C C . ALA A 1 80 ? 9.603 -6.961 -7.274 1.00 84.19 80 ALA A C 1
ATOM 600 O O . ALA A 1 80 ? 9.370 -5.910 -7.866 1.00 84.19 80 ALA A O 1
ATOM 601 N N . SER A 1 81 ? 10.481 -7.027 -6.276 1.00 79.88 81 SER A N 1
ATOM 602 C CA . SER A 1 81 ? 11.092 -5.842 -5.664 1.00 79.88 81 SER A CA 1
ATOM 603 C C . SER A 1 81 ? 12.191 -5.201 -6.518 1.00 79.88 81 SER A C 1
ATOM 605 O O . SER A 1 81 ? 12.364 -3.984 -6.468 1.00 79.88 81 SER A O 1
ATOM 607 N N . CYS A 1 82 ? 12.933 -5.987 -7.303 1.00 82.56 82 CYS A N 1
ATOM 608 C CA . CYS A 1 82 ? 14.099 -5.494 -8.041 1.00 82.56 82 CYS A CA 1
ATOM 609 C C . CYS A 1 82 ? 13.786 -5.085 -9.485 1.00 82.56 82 CYS A C 1
ATOM 611 O O . CYS A 1 82 ? 14.281 -4.059 -9.944 1.00 82.56 82 CYS A O 1
ATOM 613 N N . ALA A 1 83 ? 12.974 -5.861 -10.207 1.00 86.50 83 ALA A N 1
ATOM 614 C CA . ALA A 1 83 ? 12.726 -5.633 -11.633 1.00 86.50 83 ALA A CA 1
ATOM 615 C C . ALA A 1 83 ? 11.368 -4.975 -11.902 1.00 86.50 83 ALA A C 1
ATOM 617 O O . ALA A 1 83 ? 11.270 -4.083 -12.742 1.00 86.50 83 ALA A O 1
ATOM 618 N N . LEU A 1 84 ? 10.319 -5.394 -11.189 1.00 90.88 84 LEU A N 1
ATOM 619 C CA . LEU A 1 84 ? 8.961 -4.891 -11.420 1.00 90.88 84 LEU A CA 1
ATOM 620 C C . LEU A 1 84 ? 8.664 -3.624 -10.607 1.00 90.88 84 LEU A C 1
ATOM 622 O O . LEU A 1 84 ? 7.996 -2.722 -11.106 1.00 90.88 84 LEU A O 1
ATOM 626 N N . GLY A 1 85 ? 9.210 -3.526 -9.391 1.00 89.62 85 GLY A N 1
ATOM 627 C CA . GLY A 1 85 ? 9.067 -2.388 -8.478 1.00 89.62 85 GLY A CA 1
ATOM 628 C C . GLY A 1 85 ? 9.248 -1.009 -9.126 1.00 89.62 85 GLY A C 1
ATOM 629 O O . GLY A 1 85 ? 8.388 -0.145 -8.916 1.00 89.62 85 GLY A O 1
ATOM 630 N N . PRO A 1 86 ? 10.290 -0.784 -9.953 1.00 89.81 86 PRO A N 1
ATOM 631 C CA . PRO A 1 86 ? 10.526 0.508 -10.592 1.00 89.81 86 PRO A CA 1
ATOM 632 C C . PRO A 1 86 ? 9.359 1.033 -11.441 1.00 89.81 86 PRO A C 1
ATOM 634 O O . PRO A 1 86 ? 9.081 2.231 -11.399 1.00 89.81 86 PRO A O 1
ATOM 637 N N . PHE A 1 87 ? 8.616 0.161 -12.135 1.00 91.69 87 PHE A N 1
ATOM 638 C CA . PHE A 1 87 ? 7.427 0.553 -12.916 1.00 91.69 87 PHE A CA 1
ATOM 639 C C . PHE A 1 87 ? 6.268 1.052 -12.042 1.00 91.69 87 PHE A C 1
ATOM 641 O O . PHE A 1 87 ? 5.350 1.715 -12.521 1.00 91.69 87 PHE A O 1
ATOM 648 N N . PHE A 1 88 ? 6.327 0.747 -10.748 1.00 91.56 88 PHE A N 1
ATOM 649 C CA . PHE A 1 88 ? 5.412 1.198 -9.710 1.00 91.56 88 PHE A CA 1
ATOM 650 C C . PHE A 1 88 ? 6.109 2.199 -8.774 1.00 91.56 88 PHE A C 1
ATOM 652 O O . PHE A 1 88 ? 5.779 2.295 -7.596 1.00 91.56 88 PHE A O 1
ATOM 659 N N . GLY A 1 89 ? 7.111 2.942 -9.247 1.00 88.12 89 GLY A N 1
ATOM 660 C CA . GLY A 1 89 ? 7.719 4.008 -8.449 1.00 88.12 89 GLY A CA 1
ATOM 661 C C . GLY A 1 89 ? 8.436 3.540 -7.182 1.00 88.12 89 GLY A C 1
ATOM 662 O O . GLY A 1 89 ? 8.646 4.342 -6.272 1.00 88.12 89 GLY A O 1
ATOM 663 N N . MET A 1 90 ? 8.797 2.258 -7.108 1.00 87.12 90 MET A N 1
ATOM 664 C CA . MET A 1 90 ? 9.585 1.672 -6.027 1.00 87.12 90 MET A CA 1
ATOM 665 C C . MET A 1 90 ? 10.956 1.287 -6.58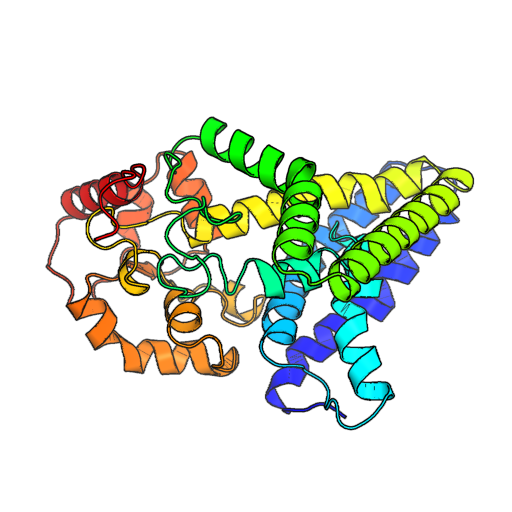8 1.00 87.12 90 MET A C 1
ATOM 667 O O . MET A 1 90 ? 11.091 0.209 -7.165 1.00 87.12 90 MET A O 1
ATOM 671 N N . PRO A 1 91 ? 11.976 2.157 -6.472 1.00 85.12 91 PRO A N 1
ATOM 672 C CA . PRO A 1 91 ? 13.304 1.859 -6.989 1.00 85.12 91 PRO A CA 1
ATOM 673 C C . PRO A 1 91 ? 13.879 0.556 -6.425 1.00 85.12 91 PRO A C 1
ATOM 675 O O . PRO A 1 91 ? 13.666 0.226 -5.252 1.00 85.12 91 PRO A O 1
ATOM 678 N N . CYS A 1 92 ? 14.646 -0.154 -7.255 1.00 84.69 92 CYS A N 1
ATOM 679 C CA . CYS A 1 92 ? 15.283 -1.413 -6.878 1.00 84.69 92 CYS A CA 1
ATOM 680 C C . CYS A 1 92 ? 16.157 -1.232 -5.627 1.00 84.69 92 CYS A C 1
ATOM 682 O O . CYS A 1 92 ? 16.882 -0.246 -5.493 1.00 84.69 92 CYS A O 1
ATOM 684 N N . GLY A 1 93 ? 16.093 -2.192 -4.701 1.00 73.75 93 GLY A N 1
ATOM 685 C CA . GLY A 1 93 ? 16.855 -2.185 -3.447 1.00 73.75 93 GLY A CA 1
ATOM 686 C C . GLY A 1 93 ? 16.278 -1.281 -2.351 1.00 73.75 93 GLY A C 1
ATOM 687 O O . GLY A 1 93 ? 16.451 -1.585 -1.173 1.00 73.75 93 GLY A O 1
ATOM 688 N N . LEU A 1 94 ? 15.519 -0.236 -2.705 1.00 76.25 94 LEU A N 1
ATOM 689 C CA . LEU A 1 94 ? 14.904 0.654 -1.719 1.00 76.25 94 LEU A CA 1
ATOM 690 C C . LEU A 1 94 ? 13.762 -0.038 -0.969 1.00 76.25 94 LEU A C 1
ATOM 692 O O . LEU A 1 94 ? 13.651 0.124 0.240 1.00 76.25 94 LEU A O 1
ATOM 696 N N . TYR A 1 95 ? 12.927 -0.815 -1.668 1.00 72.38 95 TYR A N 1
ATOM 697 C CA . TYR A 1 95 ? 11.783 -1.502 -1.059 1.00 72.38 95 TYR A CA 1
ATOM 698 C C . TYR A 1 95 ? 12.206 -2.590 -0.062 1.00 72.38 95 TYR A C 1
ATOM 700 O O . TYR A 1 95 ? 11.719 -2.590 1.063 1.00 72.38 95 TYR A O 1
ATOM 708 N N . ALA A 1 96 ? 13.149 -3.461 -0.437 1.00 67.94 96 ALA A N 1
ATOM 709 C CA . ALA A 1 96 ? 13.638 -4.540 0.427 1.00 67.94 96 ALA A CA 1
ATOM 710 C C . ALA A 1 96 ? 14.319 -3.988 1.689 1.00 67.94 96 ALA A C 1
ATOM 712 O O . ALA A 1 96 ? 13.895 -4.286 2.803 1.00 67.94 96 ALA A O 1
ATOM 713 N N . MET A 1 97 ? 15.276 -3.067 1.515 1.00 69.88 97 MET A N 1
ATOM 714 C CA . MET A 1 97 ? 15.965 -2.418 2.634 1.00 69.88 97 MET A CA 1
ATOM 715 C C . MET A 1 97 ? 14.986 -1.659 3.534 1.00 69.88 97 MET A C 1
ATOM 717 O O . MET A 1 97 ? 15.141 -1.611 4.749 1.00 69.88 97 MET A O 1
ATOM 721 N N . ARG A 1 98 ? 13.945 -1.066 2.951 1.00 66.50 98 ARG A N 1
ATOM 722 C CA . ARG A 1 98 ? 12.883 -0.412 3.705 1.00 66.50 98 ARG A CA 1
ATOM 723 C C . ARG A 1 98 ? 12.011 -1.390 4.478 1.00 66.50 98 ARG A C 1
ATOM 725 O O . ARG A 1 98 ? 11.648 -1.082 5.608 1.00 66.50 98 ARG A O 1
ATOM 732 N N . HIS A 1 99 ? 11.633 -2.508 3.879 1.00 64.25 99 HIS A N 1
ATOM 733 C CA . HIS A 1 99 ? 10.811 -3.503 4.546 1.00 64.25 99 HIS A CA 1
ATOM 734 C C . HIS A 1 99 ? 11.567 -4.088 5.745 1.00 64.25 99 HIS A C 1
ATOM 736 O O . HIS A 1 99 ? 11.088 -4.011 6.872 1.00 64.25 99 HIS A O 1
ATOM 742 N N . GLU A 1 100 ? 12.812 -4.508 5.534 1.00 60.22 100 GLU A N 1
ATOM 743 C CA . GLU A 1 100 ? 13.680 -5.058 6.578 1.00 60.22 100 GLU A CA 1
ATOM 744 C C . GLU A 1 100 ? 13.995 -4.039 7.686 1.00 60.22 100 GLU A C 1
ATOM 746 O O . GLU A 1 100 ? 13.851 -4.342 8.868 1.00 60.22 100 GLU A O 1
ATOM 751 N N . LEU A 1 101 ? 14.376 -2.806 7.326 1.00 57.31 101 LEU A N 1
A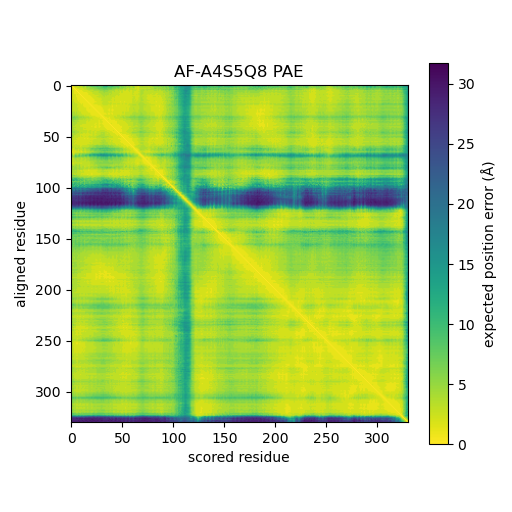TOM 752 C CA . LEU A 1 101 ? 14.848 -1.802 8.290 1.00 57.31 101 LEU A CA 1
ATOM 753 C C . LEU A 1 101 ? 13.760 -0.879 8.850 1.00 57.31 101 LEU A C 1
ATOM 755 O O . LEU A 1 101 ? 14.064 -0.100 9.751 1.00 57.31 101 LEU A O 1
ATOM 759 N N . MET A 1 102 ? 12.541 -0.858 8.297 1.00 54.38 102 MET A N 1
ATOM 760 C CA . MET A 1 102 ? 11.465 0.025 8.781 1.00 54.38 102 MET A CA 1
ATOM 761 C C . MET A 1 102 ? 10.189 -0.689 9.200 1.00 54.38 102 MET A C 1
ATOM 763 O O . MET A 1 102 ? 9.512 -0.158 10.078 1.00 54.38 102 MET A O 1
ATOM 767 N N . HIS A 1 103 ? 9.813 -1.816 8.585 1.00 52.59 103 HIS A N 1
ATOM 768 C CA . HIS A 1 103 ? 8.604 -2.527 9.014 1.00 52.59 103 HIS A CA 1
ATOM 769 C C . HIS A 1 103 ? 8.830 -3.299 10.323 1.00 52.59 103 HIS A C 1
ATOM 771 O O . HIS A 1 103 ? 7.897 -3.374 11.110 1.00 52.59 103 HIS A O 1
ATOM 777 N N . HIS A 1 104 ? 10.064 -3.730 10.626 1.00 47.34 104 HIS A N 1
ATOM 778 C CA . HIS A 1 104 ? 10.420 -4.338 11.921 1.00 47.34 104 HIS A CA 1
ATOM 779 C C . HIS A 1 104 ? 10.896 -3.334 12.996 1.00 47.34 104 HIS A C 1
ATOM 781 O O . HIS A 1 104 ? 10.761 -3.602 14.187 1.00 47.34 104 HIS A O 1
ATOM 787 N N . ASP A 1 105 ? 11.420 -2.163 12.606 1.00 41.38 105 ASP A N 1
ATOM 788 C CA . ASP A 1 105 ? 11.902 -1.120 13.543 1.00 41.38 105 ASP A CA 1
ATOM 789 C C . ASP A 1 105 ? 10.870 -0.004 13.799 1.00 41.38 105 ASP A C 1
ATOM 791 O O . ASP A 1 105 ? 11.039 0.816 14.702 1.00 41.38 105 ASP A O 1
ATOM 795 N N . GLY A 1 106 ? 9.823 0.086 12.972 1.00 39.50 106 GLY A N 1
ATOM 796 C CA . GLY A 1 106 ? 8.773 1.105 13.062 1.00 39.50 106 GLY A CA 1
ATOM 797 C C . GLY A 1 106 ? 7.681 0.797 14.085 1.00 39.50 106 GLY A C 1
ATOM 798 O O . GLY A 1 106 ? 6.828 1.654 14.325 1.00 39.50 106 GLY A O 1
ATOM 799 N N . ASP A 1 107 ? 7.707 -0.396 14.678 1.00 43.31 107 ASP A N 1
ATOM 800 C CA . ASP A 1 107 ? 6.870 -0.735 15.815 1.00 43.31 107 ASP A CA 1
ATOM 801 C C . ASP A 1 107 ? 7.401 -0.036 17.061 1.00 43.31 107 ASP A C 1
ATOM 803 O O . ASP A 1 107 ? 8.547 -0.215 17.465 1.00 43.31 107 ASP A O 1
ATOM 807 N N . GLU A 1 108 ? 6.530 0.725 17.715 1.00 46.06 108 GLU A N 1
ATOM 808 C CA . GLU A 1 108 ? 6.811 1.415 18.979 1.00 46.06 108 GLU A CA 1
ATOM 809 C C . GLU A 1 108 ? 7.192 0.450 20.126 1.00 46.06 108 GLU A C 1
ATOM 811 O O . GLU A 1 108 ? 7.572 0.900 21.203 1.00 46.06 108 GLU A O 1
ATOM 816 N N . GLY A 1 109 ? 7.115 -0.867 19.889 1.00 34.00 109 GLY A N 1
ATOM 817 C CA . GLY A 1 109 ? 7.559 -1.941 20.781 1.00 34.00 109 GLY A CA 1
ATOM 818 C C . GLY A 1 109 ? 8.757 -2.767 20.284 1.00 34.00 109 GLY A C 1
ATOM 819 O O . GLY A 1 109 ? 9.142 -3.722 20.958 1.00 34.00 109 GLY A O 1
ATOM 820 N N . SER A 1 110 ? 9.372 -2.447 19.139 1.00 34.31 110 SER A N 1
ATOM 821 C CA . SER A 1 110 ? 10.557 -3.179 18.676 1.00 34.31 110 SER A CA 1
ATOM 822 C C . SER A 1 110 ? 11.781 -2.804 19.513 1.00 34.31 110 SER A C 1
ATOM 824 O O . SER A 1 110 ? 12.222 -1.650 19.516 1.00 34.31 110 SER A O 1
ATOM 826 N N . LYS A 1 111 ? 12.366 -3.804 20.193 1.00 31.25 111 LYS A N 1
ATOM 827 C CA . LYS A 1 111 ? 13.611 -3.706 20.987 1.00 31.25 111 LYS A CA 1
ATOM 828 C C . LYS A 1 111 ? 14.805 -3.154 20.189 1.00 31.25 111 LYS A C 1
ATOM 830 O O . LYS A 1 111 ? 15.783 -2.720 20.794 1.00 31.25 111 LYS A O 1
ATOM 835 N N . ALA A 1 112 ? 14.738 -3.167 18.856 1.00 33.22 112 ALA A N 1
ATOM 836 C CA . ALA A 1 112 ? 15.762 -2.608 17.975 1.00 33.22 112 ALA A CA 1
ATOM 837 C C . ALA A 1 112 ? 15.688 -1.073 17.866 1.00 33.22 112 ALA A C 1
ATOM 839 O O . ALA A 1 112 ? 16.705 -0.417 17.622 1.00 33.22 112 ALA A O 1
ATOM 840 N N . SER A 1 113 ? 14.527 -0.470 18.150 1.00 34.81 113 SER A N 1
ATOM 841 C CA . SER A 1 113 ? 14.413 0.969 18.376 1.00 34.81 113 SER A CA 1
ATOM 842 C C . SER A 1 113 ? 14.877 1.278 19.803 1.00 34.81 113 SER A C 1
ATOM 844 O O . SER A 1 113 ? 14.094 1.445 20.729 1.00 34.81 113 SER A O 1
ATOM 846 N N . GLY A 1 114 ? 16.193 1.283 20.026 1.00 26.14 114 GLY A N 1
ATOM 847 C CA . GLY A 1 114 ? 16.795 1.581 21.328 1.00 26.14 114 GLY A CA 1
ATOM 848 C C . GLY A 1 114 ? 16.443 2.987 21.829 1.00 26.14 114 GLY A C 1
ATOM 849 O O . GLY A 1 114 ? 17.240 3.908 21.670 1.00 26.14 114 GLY A O 1
ATOM 850 N N . GLY A 1 115 ? 15.243 3.160 22.392 1.00 29.61 115 GLY A N 1
ATOM 851 C CA . GLY A 1 115 ? 14.720 4.314 23.131 1.00 29.61 115 GLY A CA 1
ATOM 852 C C . GLY A 1 115 ? 14.815 5.695 22.469 1.00 29.61 115 GLY A C 1
ATOM 853 O O . GLY A 1 115 ? 14.452 6.690 23.092 1.00 29.61 115 GLY A O 1
ATOM 854 N N . ARG A 1 116 ? 15.361 5.826 21.255 1.00 29.58 116 ARG A N 1
ATOM 855 C CA . ARG A 1 116 ? 15.765 7.115 20.679 1.00 29.58 116 ARG A CA 1
ATOM 856 C C . ARG A 1 116 ? 15.673 7.097 19.160 1.00 29.58 116 ARG A C 1
ATOM 858 O O . ARG A 1 116 ? 16.660 6.910 18.457 1.00 29.58 116 ARG A O 1
ATOM 865 N N . GLY A 1 117 ? 14.492 7.387 18.637 1.00 33.50 117 GLY A N 1
ATOM 866 C CA . GLY A 1 117 ? 14.341 7.727 17.230 1.00 33.50 117 GLY A CA 1
ATOM 867 C C . GLY A 1 117 ? 12.882 7.827 16.842 1.00 33.50 117 GLY A C 1
ATOM 868 O O . GLY A 1 117 ? 12.087 6.971 17.203 1.00 33.50 117 GLY A O 1
ATOM 869 N N . ARG A 1 118 ? 12.517 8.863 16.079 1.00 44.41 118 ARG A N 1
ATOM 870 C CA . ARG A 1 118 ? 11.289 8.801 15.280 1.00 44.41 118 ARG A CA 1
ATOM 871 C C . ARG A 1 118 ? 11.399 7.524 14.451 1.00 44.41 118 ARG A C 1
ATOM 873 O O . ARG A 1 118 ? 12.268 7.494 13.579 1.00 44.41 118 ARG A O 1
ATOM 880 N N . GLY A 1 119 ? 10.559 6.516 14.690 1.00 51.56 119 GLY A N 1
ATOM 881 C CA . GLY A 1 119 ? 10.403 5.432 13.722 1.00 51.56 119 GLY A CA 1
ATOM 882 C C . GLY A 1 119 ? 10.235 6.086 12.351 1.00 51.56 119 GLY A C 1
ATOM 883 O O . GLY A 1 119 ? 9.414 6.995 12.202 1.00 51.56 119 GLY A O 1
ATOM 884 N N . MET A 1 120 ? 11.091 5.751 11.386 1.00 51.03 120 MET A N 1
ATOM 885 C CA . MET A 1 120 ? 11.177 6.486 10.113 1.00 51.03 120 MET A CA 1
ATOM 886 C C . MET A 1 120 ? 9.839 6.472 9.348 1.00 51.03 120 MET A C 1
ATOM 888 O O . MET A 1 120 ? 9.539 7.414 8.620 1.00 51.03 120 MET A O 1
ATOM 892 N N . ASN A 1 121 ? 8.979 5.486 9.641 1.00 58.66 121 ASN A N 1
ATOM 893 C CA . ASN A 1 121 ? 7.611 5.354 9.138 1.00 58.66 121 ASN A CA 1
ATOM 894 C C . ASN A 1 121 ? 6.493 5.821 10.093 1.00 58.66 121 ASN A C 1
ATOM 896 O O . ASN A 1 121 ? 5.337 5.842 9.669 1.00 58.66 121 ASN A O 1
ATOM 900 N N . SER A 1 122 ? 6.789 6.192 11.344 1.00 70.94 122 SER A N 1
ATOM 901 C CA . SER A 1 122 ? 5.751 6.488 12.341 1.00 70.94 122 SER A CA 1
ATOM 902 C C . SER A 1 122 ? 4.990 7.777 12.015 1.00 70.94 122 SER A C 1
ATOM 904 O O . SER A 1 122 ? 5.568 8.853 11.818 1.00 70.94 122 SER A O 1
ATOM 906 N N . THR A 1 123 ? 3.663 7.670 12.008 1.00 80.56 123 THR A N 1
ATOM 907 C CA . THR A 1 123 ? 2.716 8.788 11.877 1.00 80.56 123 THR A CA 1
ATOM 908 C C . THR A 1 123 ? 2.329 9.362 13.246 1.00 80.56 123 THR A C 1
ATOM 910 O O . THR A 1 123 ? 1.665 10.401 13.321 1.00 80.56 123 THR A O 1
ATOM 913 N N . ALA A 1 124 ? 2.764 8.726 14.341 1.00 79.31 124 ALA A N 1
ATOM 914 C CA . ALA A 1 124 ? 2.314 9.001 15.702 1.00 79.31 124 ALA A CA 1
ATOM 915 C C . ALA A 1 124 ? 2.583 10.449 16.139 1.00 79.31 124 ALA A C 1
ATOM 917 O O . ALA A 1 124 ? 1.769 11.051 16.835 1.00 79.31 124 ALA A O 1
ATOM 918 N N . THR A 1 125 ? 3.681 11.053 15.670 1.00 83.50 125 THR A N 1
ATOM 919 C CA . THR A 1 125 ? 4.052 12.442 16.012 1.00 83.50 125 THR A CA 1
ATOM 920 C C . THR A 1 125 ? 3.306 13.515 15.214 1.00 83.50 125 THR A C 1
ATOM 922 O O . THR A 1 125 ? 3.496 14.707 15.459 1.00 83.50 125 THR A O 1
ATOM 925 N N . TYR A 1 126 ? 2.510 13.123 14.219 1.00 86.38 126 TYR A N 1
ATOM 926 C CA . TYR A 1 126 ? 1.742 14.044 13.387 1.00 86.38 126 TYR A CA 1
ATOM 927 C C . TYR A 1 126 ? 0.310 14.183 13.911 1.00 86.38 126 TYR A C 1
ATOM 929 O O . TYR A 1 126 ? -0.238 13.248 14.490 1.00 86.38 126 TYR A O 1
ATOM 937 N N . ALA A 1 127 ? -0.307 15.343 13.669 1.00 88.75 127 ALA A N 1
ATOM 938 C CA . ALA A 1 127 ? -1.758 15.478 13.746 1.00 88.75 127 ALA A CA 1
ATOM 939 C C . ALA A 1 127 ? -2.346 14.819 12.493 1.00 88.75 127 ALA A C 1
ATOM 941 O O . ALA A 1 127 ? -2.077 15.262 11.372 1.00 88.75 127 ALA A O 1
ATOM 942 N N . ARG A 1 128 ? -3.043 13.695 12.676 1.00 92.31 128 ARG A N 1
ATOM 943 C CA . ARG A 1 128 ? -3.373 12.770 11.578 1.00 92.31 128 ARG A CA 1
ATOM 944 C C . ARG A 1 128 ? -4.608 13.169 10.764 1.00 92.31 128 ARG A C 1
ATOM 946 O O . ARG A 1 128 ? -4.883 12.569 9.728 1.00 92.31 128 ARG A O 1
ATOM 953 N N . ASP A 1 129 ? -5.292 14.222 11.196 1.00 92.44 129 ASP A N 1
ATOM 954 C CA . ASP A 1 129 ? -6.397 14.907 10.522 1.00 92.44 129 ASP A CA 1
ATOM 955 C C . ASP A 1 129 ? -5.957 16.069 9.614 1.00 92.44 129 ASP A C 1
ATOM 957 O O . ASP A 1 129 ? -6.757 16.578 8.833 1.00 92.44 129 ASP A O 1
ATOM 961 N N . GLY A 1 130 ? -4.685 16.479 9.659 1.00 91.12 130 GLY A N 1
ATOM 962 C CA . GLY A 1 130 ? -4.179 17.603 8.870 1.00 91.12 130 GLY A CA 1
ATOM 963 C C . GLY A 1 130 ? -3.619 17.207 7.499 1.00 91.12 130 GLY A C 1
ATOM 964 O O . GLY A 1 130 ? -2.612 16.504 7.412 1.00 91.12 130 GLY A O 1
ATOM 965 N N . ALA A 1 131 ? -4.167 17.766 6.414 1.00 91.12 131 ALA A N 1
ATOM 966 C CA . ALA A 1 131 ? -3.647 17.552 5.055 1.00 91.12 131 ALA A CA 1
ATOM 967 C C . ALA A 1 131 ? -2.192 18.034 4.883 1.00 91.12 131 ALA A C 1
ATOM 969 O O . ALA A 1 131 ? -1.383 17.371 4.238 1.00 91.12 131 ALA A O 1
ATOM 970 N N . PHE A 1 132 ? -1.819 19.151 5.517 1.00 92.81 132 PHE A N 1
ATOM 971 C CA . PHE A 1 132 ? -0.437 19.643 5.501 1.00 92.81 132 PHE A CA 1
ATOM 972 C C . PHE A 1 132 ? 0.519 18.737 6.293 1.00 92.81 132 PHE A C 1
ATOM 974 O O . PHE A 1 132 ? 1.672 18.537 5.908 1.00 92.81 132 PHE A O 1
ATOM 981 N N . ALA A 1 133 ? 0.038 18.141 7.389 1.00 92.12 133 ALA A N 1
ATOM 982 C CA . ALA A 1 133 ? 0.809 17.171 8.158 1.00 92.12 133 ALA A CA 1
ATOM 983 C C . ALA A 1 133 ? 1.098 15.920 7.313 1.00 92.12 133 ALA A C 1
ATOM 985 O O . ALA A 1 133 ? 2.243 15.460 7.294 1.00 92.12 133 ALA A O 1
ATOM 986 N N . PHE A 1 134 ? 0.098 15.449 6.561 1.00 92.44 134 PHE A N 1
ATOM 987 C CA . PHE A 1 134 ? 0.263 14.388 5.575 1.00 92.44 134 PHE A CA 1
ATOM 988 C C . PHE A 1 134 ? 1.229 14.786 4.447 1.00 92.44 134 PHE A C 1
ATOM 990 O O . PHE A 1 134 ? 2.135 14.018 4.138 1.00 92.44 134 PHE A O 1
ATOM 997 N N . LEU A 1 135 ? 1.120 15.995 3.883 1.00 92.31 135 LEU A N 1
ATOM 998 C CA . LEU A 1 135 ? 2.038 16.472 2.841 1.00 92.31 135 LEU A CA 1
ATOM 999 C C . LEU A 1 135 ? 3.497 16.447 3.320 1.00 92.31 135 LEU A C 1
ATOM 1001 O O . LEU A 1 135 ? 4.373 15.926 2.634 1.00 92.31 135 LEU A O 1
ATOM 1005 N N . ARG A 1 136 ? 3.758 16.940 4.536 1.00 90.94 136 ARG A N 1
ATOM 1006 C CA . ARG A 1 136 ? 5.090 16.893 5.158 1.00 90.94 136 ARG A CA 1
ATOM 1007 C C . ARG A 1 136 ? 5.582 15.458 5.365 1.00 90.94 136 ARG A C 1
ATOM 1009 O O . ARG A 1 136 ? 6.774 15.197 5.209 1.00 90.94 136 ARG A O 1
ATOM 1016 N N . TYR A 1 137 ? 4.691 14.538 5.736 1.00 90.00 137 TYR A N 1
ATOM 1017 C CA . TYR A 1 137 ? 5.015 13.113 5.829 1.00 90.00 137 TYR A CA 1
ATOM 1018 C C . TYR A 1 137 ? 5.366 12.531 4.456 1.00 90.00 137 TYR A C 1
ATOM 1020 O O . TYR A 1 137 ? 6.405 11.890 4.331 1.00 90.00 137 TYR A O 1
ATOM 1028 N N . TRP A 1 138 ? 4.576 12.815 3.417 1.00 90.81 138 TRP A N 1
ATOM 1029 C CA . TRP A 1 138 ? 4.839 12.340 2.059 1.00 90.81 138 TRP A CA 1
ATOM 1030 C C . TRP A 1 138 ? 6.151 12.884 1.486 1.00 90.81 138 TRP A C 1
ATOM 1032 O O . TRP A 1 138 ? 6.924 12.108 0.939 1.00 90.81 138 TRP A O 1
ATOM 1042 N N . VAL A 1 139 ? 6.467 14.171 1.663 1.00 89.56 139 VAL A N 1
ATOM 1043 C CA . VAL A 1 139 ? 7.751 14.730 1.198 1.00 89.56 139 VAL A CA 1
ATOM 1044 C C . VAL A 1 139 ? 8.929 14.042 1.891 1.00 89.56 139 VAL A C 1
ATOM 1046 O O . VAL A 1 139 ? 9.887 13.650 1.228 1.00 89.56 139 VAL A O 1
ATOM 1049 N N . ARG A 1 140 ? 8.847 13.816 3.209 1.00 85.62 140 ARG A N 1
ATOM 1050 C CA . ARG A 1 140 ? 9.865 13.049 3.943 1.00 85.62 140 ARG A CA 1
ATOM 1051 C C . ARG A 1 140 ? 9.964 11.606 3.427 1.00 85.62 140 ARG A C 1
ATOM 1053 O O . ARG A 1 140 ? 11.064 11.110 3.209 1.00 85.62 140 ARG A O 1
ATOM 1060 N N . PHE A 1 141 ? 8.828 10.957 3.186 1.00 80.94 141 PHE A N 1
ATOM 1061 C CA . PHE A 1 141 ? 8.729 9.588 2.676 1.00 80.94 141 PHE A CA 1
ATOM 1062 C C . PHE A 1 141 ? 9.282 9.438 1.253 1.00 80.94 141 PHE A C 1
ATOM 1064 O O . PHE A 1 141 ? 9.949 8.457 0.958 1.00 80.94 141 PHE A O 1
ATOM 1071 N N . GLY A 1 142 ? 8.988 10.373 0.353 1.00 81.25 142 GLY A N 1
ATOM 1072 C CA . GLY A 1 142 ? 9.426 10.321 -1.039 1.00 81.25 142 GLY A CA 1
ATOM 1073 C C . GLY A 1 142 ? 10.877 10.762 -1.182 1.00 81.25 142 GLY A C 1
ATOM 1074 O O . GLY A 1 142 ? 11.721 9.991 -1.628 1.00 81.25 142 GLY A O 1
ATOM 1075 N N . ALA A 1 143 ? 11.181 11.986 -0.747 1.00 80.31 143 ALA A N 1
ATOM 1076 C CA . ALA A 1 143 ? 12.460 12.633 -1.021 1.00 80.31 143 ALA A CA 1
ATOM 1077 C C . ALA A 1 143 ? 13.551 12.329 0.015 1.00 80.31 143 ALA A C 1
ATOM 1079 O O . ALA A 1 143 ? 14.725 12.354 -0.327 1.00 80.31 143 ALA A O 1
ATOM 1080 N N . TRP A 1 144 ? 13.203 12.061 1.277 1.00 78.44 144 TRP A N 1
ATOM 1081 C CA . TRP A 1 144 ? 14.199 11.935 2.356 1.00 78.44 144 TRP A CA 1
ATOM 1082 C C . TRP A 1 144 ? 14.432 10.490 2.819 1.00 78.44 144 TRP A C 1
ATOM 1084 O O . TRP A 1 144 ? 15.446 10.181 3.443 1.00 78.44 144 TRP A O 1
ATOM 1094 N N . CYS A 1 145 ? 13.523 9.577 2.473 1.00 77.38 145 CYS A N 1
ATOM 1095 C CA . CYS A 1 145 ? 13.561 8.179 2.896 1.00 77.38 145 CYS A CA 1
ATOM 1096 C C . CYS A 1 145 ? 14.858 7.460 2.513 1.00 77.38 145 CYS A C 1
ATOM 1098 O O . CYS A 1 145 ? 15.381 6.699 3.323 1.00 77.38 145 CYS A O 1
ATOM 1100 N N . PHE A 1 146 ? 15.389 7.676 1.307 1.00 78.62 146 PHE A N 1
ATOM 1101 C CA . PHE A 1 146 ? 16.615 6.993 0.885 1.00 78.62 146 PHE A CA 1
ATOM 1102 C C . PHE A 1 146 ? 17.820 7.429 1.733 1.00 78.62 146 PHE A C 1
ATOM 1104 O O . PHE A 1 146 ? 18.622 6.588 2.132 1.00 78.62 146 PHE A O 1
ATOM 1111 N N . VAL A 1 147 ? 17.906 8.719 2.085 1.00 82.75 147 VAL A N 1
ATOM 1112 C CA . VAL A 1 147 ? 18.959 9.249 2.962 1.00 82.75 147 VAL A CA 1
ATOM 1113 C C . VAL A 1 147 ? 18.834 8.640 4.355 1.00 82.75 147 VAL A C 1
ATOM 1115 O O . VAL A 1 147 ? 19.816 8.129 4.890 1.00 82.75 147 VAL A O 1
ATOM 1118 N N . GLU A 1 148 ? 17.629 8.644 4.936 1.00 80.44 148 GLU A N 1
ATOM 1119 C CA . GLU A 1 148 ? 17.395 8.068 6.267 1.00 80.44 148 GLU A CA 1
ATOM 1120 C C . GLU A 1 148 ? 17.738 6.573 6.311 1.00 80.44 148 GLU A C 1
ATOM 1122 O O . GLU A 1 148 ? 18.363 6.117 7.270 1.00 80.44 148 GLU A O 1
ATOM 1127 N N . LEU A 1 149 ? 17.389 5.819 5.264 1.00 79.25 149 LEU A N 1
ATOM 1128 C CA . LEU A 1 149 ? 17.696 4.393 5.167 1.00 79.25 149 LEU A CA 1
ATOM 1129 C C . LEU A 1 149 ? 19.196 4.124 5.052 1.00 79.25 149 LEU A C 1
ATOM 1131 O O . LEU A 1 149 ? 19.700 3.269 5.775 1.00 79.25 149 LEU A O 1
ATOM 1135 N N . LEU A 1 150 ? 19.919 4.859 4.203 1.00 82.81 150 LEU A N 1
ATOM 1136 C CA . LEU A 1 150 ? 21.368 4.690 4.057 1.00 82.81 150 LEU A CA 1
ATOM 1137 C C . LEU A 1 150 ? 22.106 5.057 5.348 1.00 82.81 150 LEU A C 1
ATOM 1139 O O . LEU A 1 150 ? 22.961 4.302 5.808 1.00 82.81 150 LEU A O 1
ATOM 1143 N N . VAL A 1 151 ? 21.731 6.169 5.986 1.00 83.44 151 VAL A N 1
ATOM 1144 C CA . VAL A 1 151 ? 22.287 6.563 7.289 1.00 83.44 151 VAL A CA 1
ATOM 1145 C C . VAL A 1 151 ? 21.981 5.502 8.350 1.00 83.44 151 VAL A C 1
ATOM 1147 O O . VAL A 1 151 ? 22.861 5.149 9.134 1.00 83.44 151 VAL A O 1
ATOM 1150 N N . GLY A 1 152 ? 20.755 4.974 8.379 1.00 79.81 152 GLY A N 1
ATOM 1151 C CA . GLY A 1 152 ? 20.356 3.904 9.293 1.00 79.81 152 GLY A CA 1
ATOM 1152 C C . GLY A 1 152 ? 21.138 2.607 9.068 1.00 79.81 152 GLY A C 1
ATOM 1153 O O . GLY A 1 152 ? 21.611 2.003 10.029 1.00 79.81 152 GLY A O 1
ATOM 1154 N N . ALA A 1 153 ? 21.321 2.196 7.812 1.00 81.44 153 ALA A N 1
ATOM 1155 C CA . ALA A 1 153 ? 22.101 1.016 7.445 1.00 81.44 153 ALA A CA 1
ATOM 1156 C C . ALA A 1 153 ? 23.573 1.157 7.868 1.00 81.44 153 ALA A C 1
ATOM 1158 O O . ALA A 1 153 ? 24.109 0.268 8.528 1.00 81.44 153 ALA A O 1
ATOM 1159 N N . VAL A 1 154 ? 24.200 2.308 7.599 1.00 83.06 154 VAL A N 1
ATOM 1160 C CA . VAL A 1 154 ? 25.583 2.602 8.020 1.00 83.06 154 VAL A CA 1
ATOM 1161 C C . VAL A 1 154 ? 25.722 2.588 9.543 1.00 83.06 154 VAL A C 1
ATOM 1163 O O . VAL A 1 154 ? 26.631 1.949 10.068 1.00 83.06 154 VAL A O 1
ATOM 1166 N N . LYS A 1 155 ? 24.797 3.224 10.276 1.00 82.56 155 LYS A N 1
ATOM 1167 C CA . LYS A 1 155 ? 24.803 3.221 11.752 1.00 82.56 155 LYS A CA 1
ATOM 1168 C C . LYS A 1 155 ? 24.708 1.813 12.342 1.00 82.56 155 LYS A C 1
ATOM 1170 O O . LYS A 1 155 ? 25.332 1.542 13.364 1.00 82.56 155 LYS A O 1
ATOM 1175 N N . ARG A 1 156 ? 23.963 0.918 11.688 1.00 78.19 156 ARG A N 1
ATOM 1176 C CA . ARG A 1 156 ? 23.831 -0.500 12.062 1.00 78.19 156 ARG A CA 1
ATOM 1177 C C . ARG A 1 156 ? 24.940 -1.392 11.493 1.00 78.19 156 ARG A C 1
ATOM 1179 O O . ARG A 1 156 ? 24.894 -2.599 11.692 1.00 78.19 156 ARG A O 1
ATOM 1186 N N . LYS A 1 157 ? 25.938 -0.820 10.807 1.00 84.38 157 LYS A N 1
ATOM 1187 C CA . LYS A 1 157 ? 27.023 -1.542 10.116 1.00 84.38 157 LYS A CA 1
ATOM 1188 C C . LYS A 1 157 ? 26.527 -2.524 9.038 1.00 84.38 157 LYS A C 1
ATOM 1190 O O . LYS A 1 157 ? 27.260 -3.427 8.642 1.00 84.38 157 LYS A O 1
ATOM 1195 N N . ALA A 1 158 ? 25.316 -2.320 8.516 1.00 81.62 158 ALA A N 1
ATOM 1196 C CA . ALA A 1 158 ? 24.715 -3.093 7.427 1.00 81.62 158 ALA A CA 1
ATOM 1197 C C . ALA A 1 158 ? 25.221 -2.594 6.057 1.00 81.62 158 ALA A C 1
ATOM 1199 O O . ALA A 1 158 ? 24.463 -2.120 5.210 1.00 81.62 158 ALA A O 1
ATOM 1200 N N . TYR A 1 159 ? 26.542 -2.627 5.855 1.00 86.06 159 TYR A N 1
ATOM 1201 C CA . TYR A 1 159 ? 27.187 -2.038 4.674 1.00 86.06 159 TYR A CA 1
ATOM 1202 C C . TYR A 1 159 ? 26.836 -2.760 3.371 1.00 86.06 159 TYR A C 1
ATOM 1204 O O . TYR A 1 159 ? 26.747 -2.123 2.323 1.00 86.06 159 T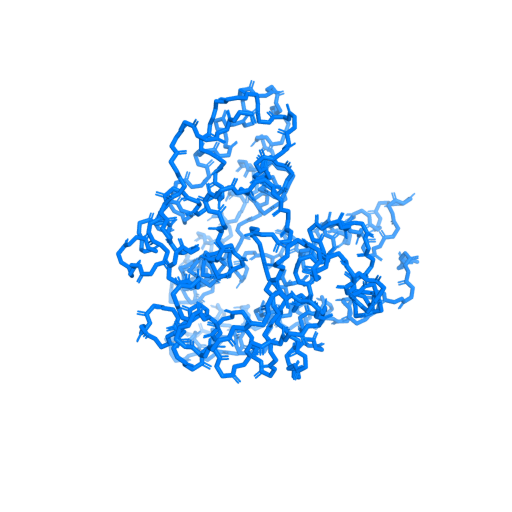YR A O 1
ATOM 1212 N N . VAL A 1 160 ? 26.612 -4.075 3.435 1.00 84.94 160 VAL A N 1
ATOM 1213 C CA . VAL A 1 160 ? 26.206 -4.875 2.272 1.00 84.94 160 VAL A CA 1
ATOM 1214 C C . VAL A 1 160 ? 24.831 -4.430 1.774 1.00 84.94 160 VAL A C 1
ATOM 1216 O O . VAL A 1 160 ? 24.659 -4.217 0.576 1.00 84.94 160 VAL A O 1
ATOM 1219 N N . ASP A 1 161 ? 23.877 -4.209 2.677 1.00 80.44 161 ASP A N 1
ATOM 1220 C CA . ASP A 1 161 ? 22.521 -3.784 2.315 1.00 80.44 161 ASP A CA 1
ATOM 1221 C C . ASP A 1 161 ? 22.494 -2.332 1.834 1.00 80.44 161 ASP A C 1
ATOM 1223 O O . ASP A 1 161 ? 21.846 -2.021 0.833 1.00 80.44 161 ASP A O 1
ATOM 1227 N N . ALA A 1 162 ? 23.300 -1.461 2.453 1.00 84.81 162 ALA A N 1
ATOM 1228 C CA . ALA A 1 162 ? 23.519 -0.107 1.953 1.00 84.81 162 ALA A CA 1
ATOM 1229 C C . ALA A 1 162 ? 24.069 -0.120 0.514 1.00 84.81 162 ALA A C 1
ATOM 1231 O O . ALA A 1 162 ? 23.548 0.586 -0.350 1.00 84.81 162 ALA A O 1
ATOM 1232 N N . MET A 1 163 ? 25.074 -0.957 0.231 1.00 87.62 163 MET A N 1
ATOM 1233 C CA . MET A 1 163 ? 25.652 -1.093 -1.108 1.00 87.62 163 MET A CA 1
ATOM 1234 C C . MET A 1 163 ? 24.631 -1.632 -2.114 1.00 87.62 163 MET A C 1
ATOM 1236 O O . MET A 1 163 ? 24.491 -1.077 -3.202 1.00 87.62 163 MET A O 1
ATOM 1240 N N . ARG A 1 164 ? 23.866 -2.668 -1.748 1.00 84.38 164 ARG A N 1
ATOM 1241 C CA . ARG A 1 164 ? 22.778 -3.207 -2.583 1.00 84.38 164 ARG A CA 1
ATOM 1242 C C . ARG A 1 164 ? 21.744 -2.139 -2.925 1.00 84.38 164 ARG A C 1
ATOM 1244 O O . ARG A 1 164 ? 21.328 -2.052 -4.078 1.00 84.38 164 ARG A O 1
ATOM 1251 N N . CYS A 1 165 ? 21.360 -1.299 -1.963 1.00 86.06 165 CYS A N 1
ATOM 1252 C CA . CYS A 1 165 ? 20.443 -0.194 -2.220 1.00 86.06 165 CYS A CA 1
ATOM 1253 C C . CYS A 1 165 ? 21.049 0.851 -3.166 1.00 86.06 165 CYS A C 1
ATOM 1255 O O . CYS A 1 165 ? 20.366 1.293 -4.086 1.00 86.06 165 CYS A O 1
ATOM 1257 N N . VAL A 1 166 ? 22.313 1.245 -2.975 1.00 89.62 166 VAL A N 1
ATOM 1258 C CA . VAL A 1 166 ? 22.987 2.214 -3.859 1.00 89.62 166 VAL A CA 1
ATOM 1259 C C . VAL A 1 166 ? 23.092 1.671 -5.285 1.00 89.62 166 VAL A C 1
ATOM 1261 O O . VAL A 1 166 ? 22.741 2.376 -6.228 1.00 89.62 166 VAL A O 1
ATOM 1264 N N . LEU A 1 167 ? 23.504 0.412 -5.450 1.00 90.31 167 LEU A N 1
ATOM 1265 C CA . LEU A 1 167 ? 23.584 -0.242 -6.758 1.00 90.31 167 LEU A CA 1
ATOM 1266 C C . LEU A 1 167 ? 22.204 -0.384 -7.412 1.00 90.31 167 LEU A C 1
ATOM 1268 O O . LEU A 1 167 ? 22.066 -0.118 -8.602 1.00 90.31 167 LEU A O 1
ATOM 1272 N N . GLY A 1 168 ? 21.173 -0.746 -6.645 1.00 88.56 168 GLY A N 1
ATOM 1273 C CA . GLY A 1 168 ? 19.796 -0.836 -7.137 1.00 88.56 168 GLY A CA 1
ATOM 1274 C C . GLY A 1 168 ? 19.234 0.515 -7.590 1.00 88.56 168 GLY A C 1
ATOM 1275 O O . GLY A 1 168 ? 18.604 0.604 -8.648 1.00 88.56 168 GLY A O 1
ATOM 1276 N N . LEU A 1 169 ? 19.518 1.586 -6.843 1.00 88.75 169 LEU A N 1
ATOM 1277 C CA . LEU A 1 169 ? 19.176 2.954 -7.235 1.00 88.75 169 LEU A CA 1
ATOM 1278 C C . LEU A 1 169 ? 19.926 3.363 -8.505 1.00 88.75 169 LEU A C 1
ATOM 1280 O O . LEU A 1 169 ? 19.295 3.838 -9.447 1.00 88.75 169 LEU A O 1
ATOM 1284 N N . ALA A 1 170 ? 21.240 3.133 -8.562 1.00 90.69 170 ALA A N 1
ATOM 1285 C CA . ALA A 1 170 ? 22.056 3.439 -9.733 1.00 90.69 170 ALA A CA 1
ATOM 1286 C C . ALA A 1 170 ? 21.563 2.689 -10.980 1.00 90.69 170 ALA A C 1
ATOM 1288 O O . ALA A 1 170 ? 21.419 3.297 -12.037 1.00 90.69 170 ALA A O 1
ATOM 1289 N N . ALA A 1 171 ? 21.221 1.404 -10.853 1.00 91.12 171 ALA A N 1
ATOM 1290 C CA . ALA A 1 171 ? 20.640 0.617 -11.936 1.00 91.12 171 ALA A CA 1
ATOM 1291 C C . ALA A 1 171 ? 19.280 1.176 -12.382 1.00 91.12 171 ALA A C 1
ATOM 1293 O O . ALA A 1 171 ? 19.054 1.369 -13.575 1.00 91.12 171 ALA A O 1
ATOM 1294 N N . THR A 1 172 ? 18.395 1.504 -11.432 1.00 90.00 172 THR A N 1
ATOM 1295 C CA . THR A 1 172 ? 17.069 2.072 -11.729 1.00 90.00 172 THR A CA 1
ATOM 1296 C C . THR A 1 172 ? 17.190 3.399 -12.485 1.00 90.00 172 THR A C 1
ATOM 1298 O O . THR A 1 172 ? 16.561 3.583 -13.527 1.00 90.00 172 THR A O 1
ATOM 1301 N N . TYR A 1 173 ? 18.029 4.318 -11.999 1.00 90.75 173 TYR A N 1
ATOM 1302 C CA . TYR A 1 173 ? 18.249 5.612 -12.647 1.00 90.75 173 TYR A CA 1
ATOM 1303 C C . TYR A 1 173 ? 19.072 5.505 -13.939 1.00 90.75 173 TYR A C 1
ATOM 1305 O O . TYR A 1 173 ? 18.895 6.322 -14.842 1.00 90.75 173 TYR A O 1
ATOM 1313 N N . GLY A 1 174 ? 19.922 4.487 -14.080 1.00 93.62 174 GLY A N 1
ATOM 1314 C CA . GLY A 1 174 ? 20.602 4.168 -15.335 1.00 93.62 174 GLY A CA 1
ATOM 1315 C C . GLY A 1 174 ? 19.612 3.757 -16.427 1.00 93.62 174 GLY A C 1
ATOM 1316 O O . GLY A 1 174 ? 19.629 4.331 -17.514 1.00 93.62 174 GLY A O 1
ATOM 1317 N N . VAL A 1 175 ? 18.683 2.845 -16.113 1.00 92.44 175 VAL A N 1
ATOM 1318 C CA . VAL A 1 175 ? 17.599 2.441 -17.030 1.00 92.44 175 VAL A CA 1
ATOM 1319 C C . VAL A 1 175 ? 16.700 3.627 -17.374 1.00 92.44 175 VAL A C 1
ATOM 1321 O O . VAL A 1 175 ? 16.372 3.820 -18.544 1.00 92.44 175 VAL A O 1
ATOM 1324 N N . TYR A 1 176 ? 16.354 4.458 -16.385 1.00 92.25 176 TYR A N 1
ATOM 1325 C CA . TYR A 1 176 ? 15.634 5.710 -16.619 1.00 92.25 176 TYR A CA 1
ATOM 1326 C C . TYR A 1 176 ? 16.364 6.573 -17.650 1.00 92.25 176 TYR A C 1
ATOM 1328 O O . TYR A 1 176 ? 15.761 7.031 -18.617 1.00 92.25 176 TYR A O 1
ATOM 1336 N N . SER A 1 177 ? 17.657 6.820 -17.426 1.00 95.00 177 SER A N 1
ATOM 1337 C CA . SER A 1 177 ? 18.445 7.757 -18.234 1.00 95.00 177 SER A CA 1
ATOM 1338 C C . SER A 1 177 ? 18.580 7.258 -19.668 1.00 95.00 177 SER A C 1
ATOM 1340 O O . SER A 1 177 ? 18.441 8.037 -20.608 1.00 95.00 177 SER A O 1
ATOM 1342 N N . TYR A 1 178 ? 18.758 5.946 -19.836 1.00 95.75 178 TYR A N 1
ATOM 1343 C CA . TYR A 1 178 ? 18.756 5.297 -21.140 1.00 95.75 178 TYR A CA 1
ATOM 1344 C C . TYR A 1 178 ? 17.401 5.431 -21.852 1.00 95.75 178 TYR A C 1
ATOM 1346 O O . TYR A 1 178 ? 17.346 5.880 -22.994 1.00 95.75 178 TYR A O 1
ATOM 1354 N N . ALA A 1 179 ? 16.292 5.130 -21.167 1.00 95.62 179 ALA A N 1
ATOM 1355 C CA . ALA A 1 179 ? 14.954 5.284 -21.736 1.00 95.62 179 ALA A CA 1
ATOM 1356 C C . ALA A 1 179 ? 14.641 6.747 -22.095 1.00 95.62 179 ALA A C 1
ATOM 1358 O O . ALA A 1 179 ? 14.033 7.009 -23.130 1.00 95.62 179 ALA A O 1
ATOM 1359 N N . ALA A 1 180 ? 15.083 7.706 -21.277 1.00 96.31 180 ALA A N 1
ATOM 1360 C CA . ALA A 1 180 ? 14.897 9.132 -21.528 1.00 96.31 180 ALA A CA 1
ATOM 1361 C C . ALA A 1 180 ? 15.692 9.624 -22.746 1.00 96.31 180 ALA A C 1
ATOM 1363 O O . ALA A 1 180 ? 15.195 10.476 -23.480 1.00 96.31 180 ALA A O 1
ATOM 1364 N N . ALA A 1 181 ? 16.880 9.062 -22.991 1.00 97.38 181 ALA A N 1
ATOM 1365 C CA . ALA A 1 181 ? 17.668 9.345 -24.189 1.00 97.38 181 ALA A CA 1
ATOM 1366 C C . ALA A 1 181 ? 16.988 8.842 -25.476 1.00 97.38 181 ALA A C 1
ATOM 1368 O O . ALA A 1 181 ? 17.171 9.440 -26.532 1.00 97.38 181 ALA A O 1
ATOM 1369 N N . MET A 1 182 ? 16.184 7.776 -25.392 1.00 97.00 182 MET A N 1
ATOM 1370 C CA . MET A 1 182 ? 15.388 7.272 -26.519 1.00 97.00 182 MET A CA 1
ATOM 1371 C C . MET A 1 182 ? 14.077 8.047 -26.692 1.00 97.00 182 MET A C 1
ATOM 1373 O O . MET A 1 182 ? 13.711 8.425 -27.801 1.00 97.00 182 MET A O 1
ATOM 1377 N N . ASN A 1 183 ? 13.352 8.263 -25.593 1.00 97.75 183 ASN A N 1
ATOM 1378 C CA . ASN A 1 183 ? 12.059 8.934 -25.577 1.00 97.75 183 ASN A CA 1
ATOM 1379 C C . ASN A 1 183 ? 11.795 9.545 -24.189 1.00 97.75 183 ASN A C 1
ATOM 1381 O O . ASN A 1 183 ? 11.271 8.896 -23.279 1.00 97.75 183 ASN A O 1
ATOM 1385 N N . ALA A 1 184 ? 12.137 10.825 -24.031 1.00 97.44 184 ALA A N 1
ATOM 1386 C CA . ALA A 1 184 ? 11.971 11.554 -22.774 1.00 97.44 184 ALA A CA 1
ATOM 1387 C C . ALA A 1 184 ? 10.508 11.608 -22.299 1.00 97.44 184 ALA A C 1
ATOM 1389 O O . ALA A 1 184 ? 10.241 11.503 -21.100 1.00 97.44 184 ALA A O 1
ATOM 1390 N N . THR A 1 185 ? 9.551 11.714 -23.229 1.00 97.81 185 THR A N 1
ATOM 1391 C CA . THR A 1 185 ? 8.118 11.687 -22.910 1.00 97.81 185 THR A CA 1
ATOM 1392 C C . THR A 1 185 ? 7.714 10.336 -22.324 1.00 97.81 185 THR A C 1
ATOM 1394 O O . THR A 1 185 ? 7.032 10.297 -21.302 1.00 97.81 185 THR A O 1
ATOM 1397 N N . ALA A 1 186 ? 8.157 9.226 -22.917 1.00 97.06 186 ALA A N 1
ATOM 1398 C CA . ALA A 1 186 ? 7.897 7.891 -22.388 1.00 97.06 186 ALA A CA 1
ATOM 1399 C C . ALA A 1 186 ? 8.536 7.698 -21.006 1.00 97.06 186 ALA A C 1
ATOM 1401 O O . ALA A 1 186 ? 7.859 7.265 -20.075 1.00 97.06 186 ALA A O 1
ATOM 1402 N N . ALA A 1 187 ? 9.806 8.080 -20.838 1.00 96.19 187 ALA A N 1
ATOM 1403 C CA . ALA A 1 187 ? 10.506 7.961 -19.559 1.00 96.19 187 ALA A CA 1
ATOM 1404 C C . ALA A 1 187 ? 9.811 8.746 -18.431 1.00 96.19 187 ALA A C 1
ATOM 1406 O O . ALA A 1 187 ? 9.674 8.239 -17.315 1.00 96.19 187 ALA A O 1
ATOM 1407 N N . PHE A 1 188 ? 9.284 9.938 -18.729 1.00 96.62 188 PHE A N 1
ATOM 1408 C CA . PHE A 1 188 ? 8.471 10.705 -17.785 1.00 96.62 188 PHE A CA 1
ATOM 1409 C C . PHE A 1 188 ? 7.252 9.906 -17.286 1.00 96.62 188 PHE A C 1
ATOM 1411 O O . PHE A 1 188 ? 7.032 9.800 -16.077 1.00 96.62 188 PHE A O 1
ATOM 1418 N N . TRP A 1 189 ? 6.487 9.291 -18.193 1.00 96.69 189 TRP A N 1
ATOM 1419 C CA . TRP A 1 189 ? 5.286 8.522 -17.841 1.00 96.69 189 TRP A CA 1
ATOM 1420 C C . TRP A 1 189 ? 5.571 7.144 -17.234 1.00 96.69 189 TRP A C 1
ATOM 1422 O O . TRP A 1 189 ? 4.737 6.629 -16.492 1.00 96.69 189 TRP A O 1
ATOM 1432 N N . ILE A 1 190 ? 6.726 6.548 -17.528 1.00 94.88 190 ILE A N 1
ATOM 1433 C CA . ILE A 1 190 ? 7.110 5.214 -17.042 1.00 94.88 190 ILE A CA 1
ATOM 1434 C C . ILE A 1 190 ? 7.790 5.275 -15.677 1.00 94.88 190 ILE A C 1
ATOM 1436 O O . ILE A 1 190 ? 7.670 4.331 -14.899 1.00 94.88 190 ILE A O 1
ATOM 1440 N N . PHE A 1 191 ? 8.470 6.377 -15.359 1.00 92.31 191 PHE A N 1
ATOM 1441 C CA . PHE A 1 191 ? 9.279 6.447 -14.146 1.00 92.31 191 PHE A CA 1
ATOM 1442 C C . PHE A 1 191 ? 8.975 7.652 -13.250 1.00 92.31 191 PHE A C 1
ATOM 1444 O O . PHE A 1 191 ? 8.814 7.464 -12.046 1.00 92.31 191 PHE A O 1
ATOM 1451 N N . VAL A 1 192 ? 8.850 8.877 -13.785 1.00 93.38 192 VAL A N 1
ATOM 1452 C CA . VAL A 1 192 ? 8.584 10.069 -12.943 1.00 93.38 192 VAL A CA 1
ATOM 1453 C C . VAL A 1 192 ? 7.181 10.013 -12.371 1.00 93.38 192 VAL A C 1
ATOM 1455 O O . VAL A 1 192 ? 7.000 10.119 -11.157 1.00 93.38 192 VAL A O 1
ATOM 1458 N N . VAL A 1 193 ? 6.185 9.824 -13.241 1.00 95.06 193 VAL A N 1
ATOM 1459 C CA . VAL A 1 193 ? 4.786 9.746 -12.818 1.00 95.06 193 VAL A CA 1
ATOM 1460 C C . VAL A 1 193 ? 4.600 8.591 -11.831 1.00 95.06 193 VAL A C 1
ATOM 1462 O O . VAL A 1 193 ? 4.056 8.851 -10.755 1.00 95.06 193 VAL A O 1
ATOM 1465 N N . PRO A 1 194 ? 5.115 7.369 -12.087 1.00 92.75 194 PRO A N 1
ATOM 1466 C CA . PRO A 1 194 ? 5.002 6.300 -11.114 1.00 92.75 194 PRO A CA 1
ATOM 1467 C C . PRO A 1 194 ? 5.733 6.554 -9.799 1.00 92.75 194 PRO A C 1
ATOM 1469 O O . PRO A 1 194 ? 5.212 6.222 -8.740 1.00 92.75 194 PRO A O 1
ATOM 1472 N N . TYR A 1 195 ? 6.900 7.197 -9.814 1.00 91.06 195 TYR A N 1
ATOM 1473 C CA . TYR A 1 195 ? 7.597 7.562 -8.581 1.00 91.06 195 TYR A CA 1
ATOM 1474 C C . TYR A 1 195 ? 6.791 8.553 -7.728 1.00 91.06 195 TYR A C 1
ATOM 1476 O O . TYR A 1 195 ? 6.586 8.329 -6.532 1.00 91.06 195 TYR A O 1
ATOM 1484 N N . VAL A 1 196 ? 6.262 9.623 -8.330 1.00 92.25 196 VAL A N 1
ATOM 1485 C CA . VAL A 1 196 ? 5.464 10.632 -7.614 1.00 92.25 196 VAL A CA 1
ATOM 1486 C C . VAL A 1 196 ? 4.136 10.039 -7.139 1.00 92.25 196 VAL A C 1
ATOM 1488 O O . VAL A 1 196 ? 3.833 10.075 -5.946 1.00 92.25 196 VAL A O 1
ATOM 1491 N N . ALA A 1 197 ? 3.354 9.451 -8.046 1.00 91.75 197 ALA A N 1
ATOM 1492 C CA . ALA A 1 197 ? 2.045 8.889 -7.720 1.00 91.75 197 ALA A CA 1
ATOM 1493 C C . ALA A 1 197 ? 2.162 7.674 -6.792 1.00 91.75 197 ALA A C 1
ATOM 1495 O O . ALA A 1 197 ? 1.350 7.491 -5.885 1.00 91.75 197 ALA A O 1
ATOM 1496 N N . GLY A 1 198 ? 3.188 6.852 -6.993 1.00 89.62 198 GLY A N 1
ATOM 1497 C CA . GLY A 1 198 ? 3.434 5.653 -6.215 1.00 89.62 198 GLY A CA 1
ATOM 1498 C C . GLY A 1 198 ? 3.917 5.942 -4.804 1.00 89.62 198 GLY A C 1
ATOM 1499 O O . GLY A 1 198 ? 3.353 5.406 -3.850 1.00 89.62 198 GLY A O 1
ATOM 1500 N N . SER A 1 199 ? 4.883 6.853 -4.645 1.00 89.19 199 SER A N 1
ATOM 1501 C CA . SER A 1 199 ? 5.308 7.310 -3.317 1.00 89.19 199 SER A CA 1
ATOM 1502 C C . SER A 1 199 ? 4.163 7.983 -2.561 1.00 89.19 199 SER A C 1
ATOM 1504 O O . SER A 1 199 ? 4.004 7.734 -1.368 1.00 89.19 199 SER A O 1
ATOM 1506 N N . PHE A 1 200 ? 3.319 8.765 -3.245 1.00 92.12 200 PHE A N 1
ATOM 1507 C CA . PHE A 1 200 ? 2.126 9.367 -2.647 1.00 92.12 200 PHE A CA 1
ATOM 1508 C C . PHE A 1 200 ? 1.132 8.299 -2.191 1.00 92.12 200 PHE A C 1
ATOM 1510 O O . PHE A 1 200 ? 0.682 8.319 -1.047 1.00 92.12 200 PHE A O 1
ATOM 1517 N N . ALA A 1 201 ? 0.801 7.340 -3.060 1.00 90.94 201 ALA A N 1
ATOM 1518 C CA . ALA A 1 201 ? -0.147 6.276 -2.749 1.00 90.94 201 ALA A CA 1
ATOM 1519 C C . ALA A 1 201 ? 0.351 5.372 -1.613 1.00 90.94 201 ALA A C 1
ATOM 1521 O O . ALA A 1 201 ? -0.440 4.994 -0.747 1.00 90.94 201 ALA A O 1
ATOM 1522 N N . ALA A 1 202 ? 1.646 5.051 -1.593 1.00 87.75 202 ALA A N 1
ATOM 1523 C CA . ALA A 1 202 ? 2.267 4.274 -0.529 1.00 87.75 202 ALA A CA 1
ATOM 1524 C C . ALA A 1 202 ? 2.293 5.060 0.793 1.00 87.75 202 ALA A C 1
ATOM 1526 O O . ALA A 1 202 ? 1.860 4.533 1.816 1.00 87.75 202 ALA A O 1
ATOM 1527 N N . ALA A 1 203 ? 2.685 6.340 0.770 1.00 89.81 203 ALA A N 1
ATOM 1528 C CA . ALA A 1 203 ? 2.644 7.212 1.945 1.00 89.81 203 ALA A CA 1
ATOM 1529 C C . ALA A 1 203 ? 1.223 7.357 2.490 1.00 89.81 203 ALA A C 1
ATOM 1531 O O . ALA A 1 203 ? 1.012 7.286 3.697 1.00 89.81 203 ALA A O 1
ATOM 1532 N N . PHE A 1 204 ? 0.232 7.508 1.612 1.00 92.44 204 PHE A N 1
ATOM 1533 C CA . PHE A 1 204 ? -1.170 7.569 2.006 1.00 92.44 204 PHE A CA 1
ATOM 1534 C C . PHE A 1 204 ? -1.673 6.241 2.582 1.00 92.44 204 PHE A C 1
ATOM 1536 O O . PHE A 1 204 ? -2.461 6.244 3.527 1.00 92.44 204 PHE A O 1
ATOM 1543 N N . GLY A 1 205 ? -1.212 5.109 2.044 1.00 89.75 205 GLY A N 1
ATOM 1544 C CA . GLY A 1 205 ? -1.475 3.777 2.585 1.00 89.75 205 GLY A CA 1
ATOM 1545 C C . GLY A 1 205 ? -0.968 3.637 4.019 1.00 89.75 205 GLY A C 1
ATOM 1546 O O . GLY A 1 205 ? -1.768 3.353 4.911 1.00 89.75 205 GLY A O 1
ATOM 1547 N N . SER A 1 206 ? 0.314 3.935 4.248 1.00 87.12 206 SER A N 1
ATOM 1548 C CA . SER A 1 206 ? 0.936 3.912 5.580 1.00 87.12 206 SER A CA 1
ATOM 1549 C C . SER A 1 206 ? 0.287 4.914 6.541 1.00 87.12 206 SER A C 1
ATOM 1551 O O . SER A 1 206 ? -0.017 4.573 7.683 1.00 87.12 206 SER A O 1
ATOM 1553 N N . TRP A 1 207 ? -0.011 6.128 6.062 1.00 89.75 207 TRP A N 1
ATOM 1554 C CA . TRP A 1 207 ? -0.737 7.141 6.831 1.00 89.75 207 TRP A CA 1
ATOM 1555 C C . TRP A 1 207 ? -2.101 6.637 7.285 1.00 89.75 207 TRP A C 1
ATOM 1557 O O . TRP A 1 207 ? -2.457 6.757 8.453 1.00 89.75 207 TRP A O 1
ATOM 1567 N N . SER A 1 208 ? -2.849 6.034 6.361 1.00 92.56 208 SER A N 1
ATOM 1568 C CA . SER A 1 208 ? -4.186 5.514 6.626 1.00 92.56 208 SER A CA 1
ATOM 1569 C C . SER A 1 208 ? -4.160 4.308 7.560 1.00 92.56 208 SER A C 1
ATOM 1571 O O . SER A 1 208 ? -5.064 4.189 8.374 1.00 92.56 208 SER A O 1
ATOM 1573 N N . GLN A 1 209 ? -3.163 3.423 7.462 1.00 88.44 209 GLN A N 1
ATOM 1574 C CA . GLN A 1 209 ? -3.001 2.231 8.312 1.00 88.44 209 GLN A CA 1
ATOM 1575 C C . GLN A 1 209 ? -2.827 2.581 9.796 1.00 88.44 209 GLN A C 1
ATOM 1577 O O . GLN A 1 209 ? -3.405 1.923 10.657 1.00 88.44 209 GLN A O 1
ATOM 1582 N N . GLN A 1 210 ? -2.063 3.636 10.083 1.00 86.12 210 GLN A N 1
ATOM 1583 C CA . GLN A 1 210 ? -1.774 4.114 11.438 1.00 86.12 210 GLN A CA 1
ATOM 1584 C C . GLN A 1 210 ? -2.458 5.459 11.711 1.00 86.12 210 GLN A C 1
ATOM 1586 O O . GLN A 1 210 ? -1.912 6.319 12.402 1.00 86.12 210 GLN A O 1
ATOM 1591 N N . ILE A 1 211 ? -3.631 5.696 11.113 1.00 92.50 211 ILE A N 1
ATOM 1592 C CA . ILE A 1 211 ? -4.303 6.992 11.251 1.00 92.50 211 ILE A CA 1
ATOM 1593 C C . ILE A 1 211 ? -4.875 7.180 12.660 1.00 92.50 211 ILE A C 1
ATOM 1595 O O . ILE A 1 211 ? -4.809 8.272 13.216 1.00 92.50 211 ILE A O 1
ATOM 1599 N N . PHE A 1 212 ? -5.366 6.099 13.268 1.00 94.50 212 PHE A N 1
ATOM 1600 C CA . PHE A 1 212 ? -5.875 6.082 14.633 1.00 94.50 212 PHE A CA 1
ATOM 1601 C C . PHE A 1 212 ? -4.859 5.411 15.552 1.00 94.50 212 PHE A C 1
ATOM 1603 O O . PHE A 1 212 ? -4.687 4.195 15.509 1.00 94.50 212 PHE A O 1
ATOM 1610 N N . VAL A 1 213 ? -4.210 6.217 16.389 1.00 92.06 213 VAL A N 1
ATOM 1611 C CA . VAL A 1 213 ? -3.300 5.752 17.438 1.00 92.06 213 VAL A CA 1
ATOM 1612 C C . VAL A 1 213 ? -3.782 6.304 18.764 1.00 92.06 213 VAL A C 1
ATOM 1614 O O . VAL A 1 213 ? -3.891 7.520 18.926 1.00 92.06 213 VAL A O 1
ATOM 1617 N N . ASP A 1 214 ? -4.102 5.413 19.697 1.00 91.00 214 ASP A N 1
ATOM 1618 C CA . ASP A 1 214 ? -4.445 5.789 21.063 1.00 91.00 214 ASP A CA 1
ATOM 1619 C C . ASP A 1 214 ? -3.224 6.404 21.766 1.00 91.00 214 ASP A C 1
ATOM 1621 O O . ASP A 1 214 ? -2.225 5.707 21.963 1.00 91.00 214 ASP A O 1
ATOM 1625 N N . PRO A 1 215 ? -3.275 7.689 22.163 1.00 86.44 215 PRO A N 1
ATOM 1626 C CA . PRO A 1 215 ? -2.158 8.338 22.839 1.00 86.44 215 PRO A CA 1
ATOM 1627 C C . PRO A 1 215 ? -1.864 7.775 24.237 1.00 86.44 215 PRO A C 1
ATOM 1629 O O . PRO A 1 215 ? -0.812 8.100 24.788 1.00 86.44 215 PRO A O 1
ATOM 1632 N N . ASP A 1 216 ? -2.767 6.989 24.829 1.00 87.25 216 ASP A N 1
ATOM 1633 C CA . ASP A 1 216 ? -2.583 6.403 26.160 1.00 87.25 216 ASP A CA 1
ATOM 1634 C C . ASP A 1 216 ? -1.962 5.002 26.117 1.00 87.25 216 ASP A C 1
ATOM 1636 O O . ASP A 1 216 ? -1.324 4.589 27.084 1.00 87.25 216 ASP A O 1
ATOM 1640 N N . LYS A 1 217 ? -2.112 4.275 25.003 1.00 86.94 217 LYS A N 1
ATOM 1641 C CA . LYS A 1 217 ? -1.507 2.947 24.791 1.00 86.94 217 LYS A CA 1
ATOM 1642 C C . LYS A 1 217 ? -0.999 2.778 23.349 1.00 86.94 217 LYS A C 1
ATOM 1644 O O . LYS A 1 217 ? -1.480 1.890 22.636 1.00 86.94 217 LYS A O 1
ATOM 1649 N N . PRO A 1 218 ? -0.058 3.619 22.894 1.00 84.12 218 PRO A N 1
ATOM 1650 C CA . PRO A 1 218 ? 0.344 3.674 21.486 1.00 84.12 218 PRO A CA 1
ATOM 1651 C C . PRO A 1 218 ? 1.095 2.396 21.025 1.00 84.12 218 PRO A C 1
ATOM 1653 O O . PRO A 1 218 ? 0.924 1.929 19.899 1.00 84.12 218 PRO A O 1
ATOM 1656 N N . GLN A 1 219 ? 1.764 1.695 21.943 1.00 83.00 219 GLN A N 1
ATOM 1657 C CA . GLN A 1 219 ? 2.437 0.413 21.707 1.00 83.00 219 GLN A CA 1
ATOM 1658 C C . GLN A 1 219 ? 1.490 -0.784 21.499 1.00 83.00 219 GLN A C 1
ATOM 1660 O O . GLN A 1 219 ? 1.903 -1.817 20.979 1.00 83.00 219 GLN A O 1
ATOM 1665 N N . CYS A 1 220 ? 0.220 -0.685 21.904 1.00 87.56 220 CYS A N 1
ATOM 1666 C CA . CYS A 1 220 ? -0.733 -1.784 21.754 1.00 87.56 220 CYS A CA 1
ATOM 1667 C C . CYS A 1 220 ? -1.242 -1.839 20.307 1.00 87.56 220 CYS A C 1
ATOM 1669 O O . CYS A 1 220 ? -1.909 -0.907 19.855 1.00 87.56 220 CYS A O 1
ATOM 1671 N N . HIS A 1 221 ? -0.988 -2.936 19.583 1.00 89.88 221 HIS A N 1
ATOM 1672 C CA . HIS A 1 221 ? -1.393 -3.069 18.176 1.00 89.88 221 HIS A CA 1
ATOM 1673 C C . HIS A 1 221 ? -2.902 -2.873 17.962 1.00 89.88 221 HIS A C 1
ATOM 1675 O O . HIS A 1 221 ? -3.288 -2.185 17.017 1.00 89.88 221 HIS A O 1
ATOM 1681 N N . TYR A 1 222 ? -3.753 -3.368 18.867 1.00 93.81 222 TYR A N 1
ATOM 1682 C CA . TYR A 1 222 ? -5.208 -3.154 18.822 1.00 93.81 222 TYR A CA 1
ATOM 1683 C C . TYR A 1 222 ? -5.614 -1.680 18.964 1.00 93.81 222 TYR A C 1
ATOM 1685 O O . TYR A 1 222 ? -6.682 -1.283 18.506 1.00 93.81 222 TYR A O 1
ATOM 1693 N N . ARG A 1 223 ? -4.761 -0.851 19.575 1.00 92.12 223 ARG A N 1
ATOM 1694 C CA . ARG A 1 223 ? -5.017 0.574 19.817 1.00 92.12 223 ARG A CA 1
ATOM 1695 C C . ARG A 1 223 ? -4.251 1.521 18.894 1.00 92.12 223 ARG A C 1
ATOM 1697 O O . ARG A 1 223 ? -4.620 2.691 18.806 1.00 92.12 223 ARG A O 1
ATOM 1704 N N . SER A 1 224 ? -3.243 1.026 18.179 1.00 89.62 224 SER A N 1
ATOM 1705 C CA . SER A 1 224 ? -2.476 1.770 17.168 1.00 89.62 224 SER A CA 1
ATOM 1706 C C . SER A 1 224 ? -2.764 1.361 15.726 1.00 89.62 224 SER A C 1
ATOM 1708 O O . SER A 1 224 ? -2.068 1.774 14.797 1.00 89.62 224 SER A O 1
ATOM 1710 N N . SER A 1 225 ? -3.780 0.528 15.521 1.00 92.38 225 SER A N 1
ATOM 1711 C CA . SER A 1 225 ? -4.260 0.128 14.204 1.00 92.38 225 SER A CA 1
ATOM 1712 C C . SER A 1 225 ? -5.753 -0.197 14.242 1.00 92.38 225 SER A C 1
ATOM 1714 O O . SER A 1 225 ? -6.404 -0.062 15.279 1.00 92.38 225 SER A O 1
ATOM 1716 N N . TYR A 1 226 ? -6.310 -0.578 13.095 1.00 96.75 226 TYR A N 1
ATOM 1717 C CA . TYR A 1 226 ? -7.706 -0.982 12.972 1.00 96.75 226 TYR A CA 1
ATOM 1718 C C . TYR A 1 226 ? -7.891 -2.002 11.848 1.00 96.75 226 TYR A C 1
ATOM 1720 O O . TYR A 1 226 ? -7.079 -2.078 10.920 1.00 96.75 226 TYR A O 1
ATOM 1728 N N . CYS A 1 227 ? -9.013 -2.719 11.891 1.00 97.75 227 CYS A N 1
ATOM 1729 C CA . CYS A 1 227 ? -9.477 -3.564 10.795 1.00 97.75 227 CYS A CA 1
ATOM 1730 C C . CYS A 1 227 ? -10.535 -2.844 9.946 1.00 97.75 227 CYS A C 1
ATOM 1732 O O . CYS A 1 227 ? -11.400 -2.142 10.465 1.00 97.75 227 CYS A O 1
ATOM 1734 N N . ALA A 1 228 ? -10.467 -3.029 8.628 1.00 97.31 228 ALA A N 1
ATOM 1735 C CA . ALA A 1 228 ? -11.450 -2.568 7.651 1.00 97.31 228 ALA A CA 1
ATOM 1736 C C . ALA A 1 228 ? -11.986 -3.787 6.878 1.00 97.31 228 ALA A C 1
ATOM 1738 O O . ALA A 1 228 ? -11.333 -4.298 5.958 1.00 97.31 228 ALA A O 1
ATOM 1739 N N . ILE A 1 229 ? -13.140 -4.291 7.312 1.00 97.00 229 ILE A N 1
ATOM 1740 C CA . ILE A 1 229 ? -13.673 -5.610 6.949 1.00 97.00 229 ILE A CA 1
ATOM 1741 C C . ILE A 1 229 ? -14.824 -5.513 5.937 1.00 97.00 229 ILE A C 1
ATOM 1743 O O . ILE A 1 229 ? -15.302 -4.424 5.618 1.00 97.00 229 ILE A O 1
ATOM 1747 N N . ASN A 1 230 ? -15.228 -6.666 5.390 1.00 94.94 230 ASN A N 1
ATOM 1748 C CA . ASN A 1 230 ? -16.397 -6.836 4.509 1.00 94.94 230 ASN A CA 1
ATOM 1749 C C . ASN A 1 230 ? -16.458 -5.886 3.302 1.00 94.94 230 ASN A C 1
ATOM 1751 O O . ASN A 1 230 ? -17.525 -5.486 2.841 1.00 94.94 230 ASN A O 1
ATOM 1755 N N . HIS A 1 231 ? -15.301 -5.525 2.748 1.00 95.44 231 HIS A N 1
ATOM 1756 C CA . HIS A 1 231 ? -15.225 -4.775 1.501 1.00 95.44 231 HIS A CA 1
ATOM 1757 C C . HIS A 1 231 ? -14.666 -5.685 0.392 1.00 95.44 231 HIS A C 1
ATOM 1759 O O . HIS A 1 231 ? -13.596 -6.265 0.599 1.00 95.44 231 HIS A O 1
ATOM 1765 N N . PRO A 1 232 ? -15.274 -5.750 -0.816 1.00 93.25 232 PRO A N 1
ATOM 1766 C CA . PRO A 1 232 ? -14.811 -6.605 -1.928 1.00 93.25 232 PRO A CA 1
ATOM 1767 C C . PRO A 1 232 ? -13.336 -6.409 -2.285 1.00 93.25 232 PRO A C 1
ATOM 1769 O O . PRO A 1 232 ? -12.647 -7.291 -2.782 1.00 93.25 232 PRO A O 1
ATOM 1772 N N . ASN A 1 233 ? -12.826 -5.223 -1.970 1.00 90.75 233 ASN A N 1
ATOM 1773 C CA . ASN A 1 233 ? -11.420 -4.908 -2.114 1.00 90.75 233 ASN A CA 1
ATOM 1774 C C . ASN A 1 233 ? -10.459 -5.873 -1.405 1.00 90.75 233 ASN A C 1
ATOM 1776 O O . ASN A 1 233 ? -9.342 -6.029 -1.885 1.00 90.75 233 ASN A O 1
ATOM 1780 N N . ASN A 1 234 ? -10.843 -6.480 -0.284 1.00 92.38 234 ASN A N 1
ATOM 1781 C CA . ASN A 1 234 ? -9.950 -7.386 0.440 1.00 92.38 234 ASN A CA 1
ATOM 1782 C C . ASN A 1 234 ? -9.525 -8.582 -0.430 1.00 92.38 234 ASN A C 1
ATOM 1784 O O . ASN A 1 234 ? -8.381 -9.012 -0.337 1.00 92.38 234 ASN A O 1
ATOM 1788 N N . GLN A 1 235 ? -10.359 -8.990 -1.391 1.00 88.06 235 GLN A N 1
ATOM 1789 C CA . GLN A 1 235 ? -10.017 -10.007 -2.394 1.00 88.06 235 GLN A CA 1
ATOM 1790 C C . GLN A 1 235 ? -8.934 -9.543 -3.385 1.00 88.06 235 GLN A C 1
ATOM 1792 O O . GLN A 1 235 ? -8.202 -10.356 -3.934 1.00 88.06 235 GLN A O 1
ATOM 1797 N N . LEU A 1 236 ? -8.807 -8.231 -3.619 1.00 88.94 236 LEU A N 1
ATOM 1798 C CA . LEU A 1 236 ? -7.801 -7.646 -4.517 1.00 88.94 236 LEU A CA 1
ATOM 1799 C C . LEU A 1 236 ? -6.498 -7.279 -3.804 1.00 88.94 236 LEU A C 1
ATOM 1801 O O . LEU A 1 236 ? -5.523 -6.924 -4.461 1.00 88.94 236 LEU A O 1
ATOM 1805 N N . THR A 1 237 ? -6.504 -7.274 -2.476 1.00 92.44 237 THR A N 1
ATOM 1806 C CA . THR A 1 237 ? -5.380 -6.823 -1.653 1.00 92.44 237 THR A CA 1
ATOM 1807 C C . THR A 1 237 ? -4.989 -7.871 -0.626 1.00 92.44 237 THR A C 1
ATOM 1809 O O . THR A 1 237 ? -4.563 -7.495 0.456 1.00 92.44 237 THR A O 1
ATOM 1812 N N . PHE A 1 238 ? -5.195 -9.158 -0.927 1.00 93.75 238 PHE A N 1
ATOM 1813 C CA . PHE A 1 238 ? -4.789 -10.278 -0.069 1.00 93.75 238 PHE A CA 1
ATOM 1814 C C . PHE A 1 238 ? -5.201 -10.065 1.396 1.00 93.75 238 PHE A C 1
ATOM 1816 O O . PHE A 1 238 ? -4.382 -10.111 2.296 1.00 93.75 238 PHE A O 1
ATOM 1823 N N . ASN A 1 239 ? -6.465 -9.710 1.643 1.00 95.12 239 ASN A N 1
ATOM 1824 C CA . ASN A 1 239 ? -6.994 -9.475 2.991 1.00 95.12 239 ASN A CA 1
ATOM 1825 C C . ASN A 1 239 ? -6.253 -8.418 3.840 1.00 95.12 239 ASN A C 1
ATOM 1827 O O . ASN A 1 239 ? -6.469 -8.351 5.045 1.00 95.12 239 ASN A O 1
ATOM 1831 N N . ASP A 1 240 ? -5.507 -7.490 3.230 1.00 92.06 240 ASP A N 1
ATOM 1832 C CA . ASP A 1 240 ? -4.820 -6.386 3.933 1.00 92.06 240 ASP A CA 1
ATOM 1833 C C . ASP A 1 240 ? -5.794 -5.531 4.783 1.00 92.06 240 ASP A C 1
ATOM 1835 O O . ASP A 1 240 ? -5.397 -4.786 5.671 1.00 92.06 240 ASP A O 1
ATOM 1839 N N . GLY A 1 241 ? -7.114 -5.618 4.537 1.00 94.81 241 GLY A N 1
ATOM 1840 C CA . GLY A 1 241 ? -8.196 -5.137 5.418 1.00 94.81 241 GLY A CA 1
ATOM 1841 C C . GLY A 1 241 ? -8.026 -5.469 6.901 1.00 94.81 241 GLY A C 1
ATOM 1842 O O . GLY A 1 241 ? -8.276 -4.610 7.747 1.00 94.81 241 GLY A O 1
ATOM 1843 N N . TYR A 1 242 ? -7.552 -6.674 7.208 1.00 96.44 242 TYR A N 1
ATOM 1844 C CA . TYR A 1 242 ? -7.388 -7.215 8.558 1.00 96.44 242 TYR A CA 1
ATOM 1845 C C . TYR A 1 242 ? -6.040 -6.798 9.172 1.00 96.44 242 TYR A C 1
ATOM 1847 O O . TYR A 1 242 ? -5.268 -7.608 9.682 1.00 96.44 242 TYR A O 1
ATOM 1855 N N . TYR A 1 243 ? -5.736 -5.502 9.083 1.00 94.38 243 TYR A N 1
ATOM 1856 C CA . TYR A 1 243 ? -4.401 -4.963 9.335 1.00 94.38 243 TYR A CA 1
ATOM 1857 C C . TYR A 1 243 ? -3.943 -5.114 10.792 1.00 94.38 243 TYR A C 1
ATOM 1859 O O . TYR A 1 243 ? -2.782 -5.426 11.032 1.00 94.38 243 TYR A O 1
ATOM 1867 N N . THR A 1 244 ? -4.835 -4.948 11.774 1.00 94.69 244 THR A N 1
ATOM 1868 C CA . THR A 1 244 ? -4.487 -5.184 13.187 1.00 94.69 244 THR A CA 1
ATOM 1869 C C . THR A 1 244 ? -4.058 -6.624 13.434 1.00 94.69 244 THR A C 1
ATOM 1871 O O . THR A 1 244 ? -3.062 -6.839 14.113 1.00 94.69 244 THR A O 1
ATOM 1874 N N . VAL A 1 245 ? -4.756 -7.595 12.840 1.00 95.62 245 VAL A N 1
ATOM 1875 C CA . VAL A 1 245 ? -4.412 -9.019 12.960 1.00 95.62 245 VAL A CA 1
ATOM 1876 C C . VAL A 1 245 ? -3.048 -9.285 12.335 1.00 95.62 245 VAL A C 1
ATOM 1878 O O . VAL A 1 245 ? -2.200 -9.890 12.976 1.00 95.62 245 VAL A O 1
ATOM 1881 N N . HIS A 1 246 ? -2.790 -8.734 11.145 1.00 91.62 246 HIS A N 1
ATOM 1882 C CA . HIS A 1 246 ? -1.475 -8.819 10.506 1.00 91.62 246 HIS A CA 1
ATOM 1883 C C . HIS A 1 246 ? -0.353 -8.175 11.341 1.00 91.62 246 HIS A C 1
ATOM 1885 O O . HIS A 1 246 ? 0.779 -8.633 11.298 1.00 91.62 246 HIS A O 1
ATOM 1891 N N . ARG A 1 247 ? -0.633 -7.125 12.125 1.00 87.56 247 ARG A N 1
ATOM 1892 C CA . ARG A 1 247 ? 0.372 -6.548 13.038 1.00 87.56 247 ARG A CA 1
ATOM 1893 C C . ARG A 1 247 ? 0.618 -7.397 14.280 1.00 87.56 247 ARG A C 1
ATOM 1895 O O . ARG A 1 247 ? 1.727 -7.383 14.793 1.00 87.56 247 ARG A O 1
ATOM 1902 N N . VAL A 1 248 ? -0.412 -8.069 14.788 1.00 90.06 248 VAL A N 1
ATOM 1903 C CA . VAL A 1 248 ? -0.288 -8.974 15.940 1.00 90.06 248 VAL A CA 1
ATOM 1904 C C . VAL A 1 248 ? 0.451 -10.249 15.539 1.00 90.06 248 VAL A C 1
ATOM 1906 O O . VAL A 1 248 ? 1.276 -10.739 16.303 1.00 90.06 248 VAL A O 1
ATOM 1909 N N . ASP A 1 249 ? 0.184 -10.751 14.337 1.00 88.12 249 ASP A N 1
ATOM 1910 C CA . ASP A 1 249 ? 0.813 -11.937 13.771 1.00 88.12 249 ASP A CA 1
ATOM 1911 C C . ASP A 1 249 ? 1.228 -11.668 12.316 1.00 88.12 249 ASP A C 1
ATOM 1913 O O . ASP A 1 249 ? 0.468 -11.881 11.365 1.00 88.12 249 ASP A O 1
ATOM 1917 N N . ALA A 1 250 ? 2.450 -11.153 12.160 1.00 84.69 250 ALA A N 1
ATOM 1918 C CA . ALA A 1 250 ? 3.017 -10.790 10.862 1.00 84.69 250 ALA A CA 1
ATOM 1919 C C . ALA A 1 250 ? 3.380 -12.005 9.996 1.00 84.69 250 ALA A C 1
ATOM 1921 O O . ALA A 1 250 ? 3.511 -11.857 8.779 1.00 84.69 250 ALA A O 1
ATOM 1922 N N . ASP A 1 251 ? 3.505 -13.184 10.610 1.00 84.50 251 ASP A N 1
ATOM 1923 C CA . ASP A 1 251 ? 3.845 -14.439 9.938 1.00 84.50 251 ASP A CA 1
ATOM 1924 C C . ASP A 1 251 ? 2.596 -15.193 9.455 1.00 84.50 251 ASP A C 1
ATOM 1926 O O . ASP A 1 251 ? 2.698 -16.140 8.668 1.00 84.50 251 ASP A O 1
ATOM 1930 N N . ALA A 1 252 ? 1.401 -14.771 9.891 1.00 89.81 252 ALA A N 1
ATOM 1931 C CA . ALA A 1 252 ? 0.141 -15.312 9.409 1.00 89.81 252 ALA A CA 1
ATOM 1932 C C . ALA A 1 252 ? 0.025 -15.176 7.886 1.00 89.81 252 ALA A C 1
ATOM 1934 O O . ALA A 1 252 ? 0.167 -14.088 7.316 1.00 89.81 252 ALA A O 1
ATOM 1935 N N . HIS A 1 253 ? -0.322 -16.280 7.224 1.00 93.44 253 HIS A N 1
ATOM 1936 C CA . HIS A 1 253 ? -0.622 -16.239 5.804 1.00 93.44 253 HIS A CA 1
ATOM 1937 C C . HIS A 1 253 ? -1.860 -15.362 5.568 1.00 93.44 253 HIS A C 1
ATOM 1939 O O . HIS A 1 253 ? -2.849 -15.421 6.300 1.00 93.44 253 HIS A O 1
ATOM 1945 N N . TRP A 1 254 ? -1.825 -14.546 4.518 1.00 93.38 254 TRP A N 1
ATOM 1946 C CA . TRP A 1 254 ? -2.855 -13.545 4.242 1.00 93.38 254 TRP A CA 1
ATOM 1947 C C . TRP A 1 254 ? -4.264 -14.142 4.061 1.00 93.38 254 TRP A C 1
ATOM 1949 O O . TRP A 1 254 ? -5.268 -13.480 4.332 1.00 93.38 254 TRP A O 1
ATOM 1959 N N . SER A 1 255 ? -4.365 -15.402 3.624 1.00 94.81 255 SER A N 1
ATOM 1960 C CA . SER A 1 255 ? -5.645 -16.120 3.514 1.00 94.81 255 SER A CA 1
ATOM 1961 C C . SER A 1 255 ? -6.297 -16.401 4.863 1.00 94.81 255 SER A C 1
ATOM 1963 O O . SER A 1 255 ? -7.517 -16.505 4.913 1.00 94.81 255 SER A O 1
ATOM 1965 N N . ASP A 1 256 ? -5.501 -16.486 5.929 1.00 95.75 256 ASP A N 1
ATOM 1966 C CA . ASP A 1 256 ? -5.933 -16.931 7.258 1.00 95.75 256 ASP A CA 1
ATOM 1967 C C . ASP A 1 256 ? -6.321 -15.735 8.144 1.00 95.75 256 ASP A C 1
ATOM 1969 O O . ASP A 1 256 ? -6.959 -15.891 9.181 1.00 95.75 256 ASP A O 1
ATOM 1973 N N . LEU A 1 257 ? -5.978 -14.509 7.723 1.00 95.88 257 LEU A N 1
ATOM 1974 C CA . LEU A 1 257 ? -6.286 -13.276 8.456 1.00 95.88 257 LEU A CA 1
ATOM 1975 C C . LEU A 1 257 ? -7.778 -13.101 8.804 1.00 95.88 257 LEU A C 1
ATOM 1977 O O . LEU A 1 257 ? -8.052 -12.626 9.906 1.00 95.88 257 LEU A O 1
ATOM 1981 N N . PRO A 1 258 ? -8.751 -13.450 7.935 1.00 96.75 258 PRO A N 1
ATOM 1982 C CA . PRO A 1 258 ? -10.166 -13.365 8.291 1.00 96.75 258 PRO A CA 1
ATOM 1983 C C . PRO A 1 258 ? -10.572 -14.334 9.405 1.00 96.75 258 PRO A C 1
ATOM 1985 O O . PRO A 1 258 ? -11.374 -13.961 10.252 1.00 96.75 258 PRO A O 1
ATOM 1988 N N . GLU A 1 259 ? -10.027 -15.550 9.420 1.00 97.25 259 GLU A N 1
ATOM 1989 C CA . GLU A 1 259 ? -10.316 -16.549 10.457 1.00 97.25 259 GLU A CA 1
ATOM 1990 C C . GLU A 1 259 ? -9.682 -16.132 11.786 1.00 97.25 259 GLU A C 1
ATOM 1992 O O . GLU A 1 259 ? -10.382 -15.986 12.787 1.00 97.25 259 GLU A O 1
ATOM 1997 N N . LYS A 1 260 ? -8.398 -15.756 11.760 1.00 97.44 260 LYS A N 1
ATOM 1998 C CA . LYS A 1 260 ? -7.691 -15.205 12.926 1.00 97.44 260 LYS A CA 1
ATOM 1999 C C . LYS A 1 260 ? -8.354 -13.950 13.489 1.00 97.44 260 LYS A C 1
ATOM 2001 O O . LYS A 1 260 ? -8.329 -13.712 14.694 1.00 97.44 260 LYS A O 1
ATOM 2006 N N . PHE A 1 261 ? -8.974 -13.131 12.639 1.00 97.88 261 PHE A N 1
ATOM 2007 C CA . PHE A 1 261 ? -9.768 -11.997 13.100 1.00 97.88 261 PHE A CA 1
ATOM 2008 C C . PHE A 1 261 ? -10.932 -12.440 13.990 1.00 97.88 261 PHE A C 1
ATOM 2010 O O . PHE A 1 261 ? -11.108 -11.851 15.056 1.00 97.88 261 PHE A O 1
ATOM 2017 N N . ILE A 1 262 ? -11.671 -13.479 13.591 1.00 97.81 262 ILE A N 1
ATOM 2018 C CA . ILE A 1 262 ? -12.776 -14.036 14.383 1.00 97.81 262 ILE A CA 1
ATOM 2019 C C . ILE A 1 262 ? -12.263 -14.606 15.709 1.00 97.81 262 ILE A C 1
ATOM 2021 O O . ILE A 1 262 ? -12.835 -14.318 16.757 1.00 97.81 262 ILE A O 1
ATOM 2025 N N . GLU A 1 263 ? -11.145 -15.331 15.689 1.00 97.69 263 GLU A N 1
ATOM 2026 C CA . GLU A 1 263 ? -10.504 -15.860 16.904 1.00 97.69 263 GLU A CA 1
ATOM 2027 C C . GLU A 1 263 ? -10.045 -14.746 17.863 1.00 97.69 263 GLU A C 1
ATOM 2029 O O . GLU A 1 263 ? -10.033 -14.921 19.079 1.00 97.69 263 GLU A O 1
ATOM 2034 N N . SER A 1 264 ? -9.693 -13.573 17.327 1.00 97.12 264 SER A N 1
ATOM 2035 C CA . SER A 1 264 ? -9.180 -12.435 18.099 1.00 97.12 264 SER A CA 1
ATOM 2036 C C . SER A 1 264 ? -10.246 -11.446 18.592 1.00 97.12 264 SER A C 1
ATOM 2038 O O . SER A 1 264 ? -9.887 -10.432 19.196 1.00 97.12 264 SER A O 1
ATOM 2040 N N . LEU A 1 265 ? -11.546 -11.682 18.363 1.00 97.88 265 LEU A N 1
ATOM 2041 C CA . LEU A 1 265 ? -12.602 -10.713 18.711 1.00 97.88 265 LEU A CA 1
ATOM 2042 C C . LEU A 1 265 ? -12.596 -10.324 20.199 1.00 97.88 265 LEU A C 1
ATOM 2044 O O . LEU A 1 265 ? -12.758 -9.145 20.521 1.00 97.88 265 LEU A O 1
ATOM 2048 N N . ASP A 1 266 ? -12.298 -11.268 21.094 1.00 97.81 266 ASP A N 1
ATOM 2049 C CA . ASP A 1 266 ? -12.171 -11.004 22.533 1.00 97.81 266 ASP A CA 1
ATOM 2050 C C . ASP A 1 266 ? -10.995 -10.073 22.864 1.00 97.81 266 ASP A C 1
ATOM 2052 O O . ASP 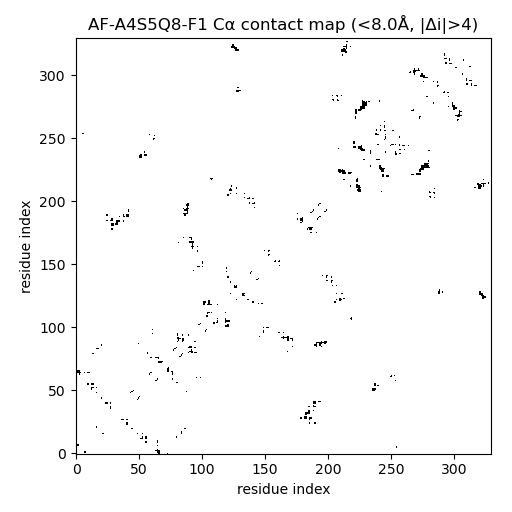A 1 266 ? -11.053 -9.292 23.817 1.00 97.81 266 ASP A O 1
ATOM 2056 N N . GLU A 1 267 ? -9.906 -10.127 22.094 1.00 97.50 267 GLU A N 1
ATOM 2057 C CA . GLU A 1 267 ? -8.790 -9.185 22.230 1.00 97.50 267 GLU A CA 1
ATOM 2058 C C . GLU A 1 267 ? -9.173 -7.794 21.715 1.00 97.50 267 GLU A C 1
ATOM 2060 O O . GLU A 1 267 ? -8.824 -6.794 22.349 1.00 97.50 267 GLU A O 1
ATOM 2065 N N . PHE A 1 268 ? -9.942 -7.700 20.622 1.00 97.75 268 PHE A N 1
ATOM 2066 C CA . PHE A 1 268 ? -10.497 -6.422 20.160 1.00 97.75 268 PHE A CA 1
ATOM 2067 C C . PHE A 1 268 ? -11.424 -5.797 21.204 1.00 97.75 268 PHE A C 1
ATOM 2069 O O . PHE A 1 268 ? -11.303 -4.601 21.478 1.00 97.75 268 PHE A O 1
ATOM 2076 N N . ALA A 1 269 ? -12.308 -6.590 21.809 1.00 97.38 269 ALA A N 1
ATOM 2077 C CA . ALA A 1 269 ? -13.197 -6.146 22.876 1.00 97.38 269 ALA A CA 1
ATOM 2078 C C . ALA A 1 269 ? -12.400 -5.633 24.088 1.00 97.38 269 ALA A C 1
ATOM 2080 O O . ALA A 1 269 ? -12.543 -4.473 24.484 1.00 97.38 269 ALA A O 1
ATOM 2081 N N . ARG A 1 270 ? -11.483 -6.456 24.621 1.00 96.94 270 ARG A N 1
ATOM 2082 C CA . ARG A 1 270 ? -10.663 -6.122 25.801 1.00 96.94 270 ARG A CA 1
ATOM 2083 C C . ARG A 1 270 ? -9.763 -4.909 25.592 1.00 96.94 270 ARG A C 1
ATOM 2085 O O . ARG A 1 270 ? -9.580 -4.107 26.509 1.00 96.94 270 ARG A O 1
ATOM 2092 N N . ASN A 1 271 ? -9.197 -4.755 24.398 1.00 96.25 271 ASN A N 1
ATOM 2093 C CA . ASN A 1 271 ? -8.261 -3.676 24.102 1.00 96.25 271 ASN A CA 1
ATOM 2094 C C . ASN A 1 271 ? -8.920 -2.449 23.468 1.00 96.25 271 ASN A C 1
ATOM 2096 O O . ASN A 1 271 ? -8.202 -1.516 23.120 1.00 96.25 271 ASN A O 1
ATOM 2100 N N . ASP A 1 272 ? -10.249 -2.382 23.365 1.00 95.81 272 ASP A N 1
ATOM 2101 C CA . ASP A 1 272 ? -10.952 -1.268 22.714 1.00 95.81 272 ASP A CA 1
ATOM 2102 C C . ASP A 1 272 ? -10.457 -1.032 21.269 1.00 95.81 272 ASP A C 1
ATOM 2104 O O . ASP A 1 272 ? -10.150 0.091 20.844 1.00 95.81 272 ASP A O 1
ATOM 2108 N N . GLY A 1 273 ? -10.288 -2.131 20.532 1.00 96.75 273 GLY A N 1
ATOM 2109 C CA . GLY A 1 273 ? -9.783 -2.131 19.167 1.00 96.75 273 GLY A CA 1
ATOM 2110 C C . GLY A 1 273 ? -10.798 -1.581 18.169 1.00 96.75 273 GLY A C 1
ATOM 2111 O O . GLY A 1 273 ? -12.008 -1.725 18.348 1.00 96.75 273 GLY A O 1
ATOM 2112 N N . LEU A 1 274 ? -10.306 -0.935 17.111 1.00 97.75 274 LEU A N 1
ATOM 2113 C CA . LEU A 1 274 ? -11.154 -0.332 16.083 1.00 97.75 274 LEU A CA 1
ATOM 2114 C C . LEU A 1 274 ? -11.427 -1.310 14.937 1.00 97.75 274 LEU A C 1
ATOM 2116 O O . LEU A 1 274 ? -10.506 -1.876 14.345 1.00 97.75 274 LEU A O 1
ATOM 2120 N N . ILE A 1 275 ? -12.703 -1.441 14.587 1.00 98.25 275 ILE A N 1
ATOM 2121 C CA . ILE A 1 275 ? -13.185 -2.253 13.471 1.00 98.25 275 ILE A CA 1
ATOM 2122 C C . ILE A 1 275 ? -14.162 -1.392 12.669 1.00 98.25 275 ILE A C 1
ATOM 2124 O O . ILE A 1 275 ? -15.072 -0.794 13.244 1.00 98.25 275 ILE A O 1
ATOM 2128 N N . PHE A 1 276 ? -13.971 -1.323 11.352 1.00 98.44 276 PHE A N 1
ATOM 2129 C CA . PHE A 1 276 ? -14.885 -0.644 10.439 1.00 98.44 276 PHE A CA 1
ATOM 2130 C C . PHE A 1 276 ? -15.428 -1.595 9.375 1.00 98.44 276 PHE A C 1
ATOM 2132 O O . PHE A 1 276 ? -14.657 -2.286 8.706 1.00 98.44 276 PHE A O 1
ATOM 2139 N N . ASP A 1 277 ? -16.741 -1.570 9.177 1.00 97.94 277 ASP A N 1
ATOM 2140 C CA . ASP A 1 277 ? -17.450 -2.393 8.200 1.00 97.94 277 ASP A CA 1
ATOM 2141 C C . ASP A 1 277 ? -17.637 -1.688 6.845 1.00 97.94 277 ASP A C 1
ATOM 2143 O O . ASP A 1 277 ? -17.822 -0.466 6.761 1.00 97.94 277 ASP A O 1
ATOM 2147 N N . GLY A 1 278 ? -17.569 -2.458 5.755 1.00 97.00 278 GLY A N 1
ATOM 2148 C CA . GLY A 1 278 ? -17.928 -1.995 4.411 1.00 97.00 278 GLY A CA 1
ATOM 2149 C C . GLY A 1 278 ? -17.067 -0.839 3.884 1.00 97.00 278 GLY A C 1
ATOM 2150 O O . GLY A 1 278 ? -17.521 -0.023 3.072 1.00 97.00 278 GLY A O 1
ATOM 2151 N N . VAL A 1 279 ? -15.815 -0.725 4.339 1.00 96.62 279 VAL A N 1
ATOM 2152 C CA . VAL A 1 279 ? -14.913 0.380 3.988 1.00 96.62 279 VAL A CA 1
ATOM 2153 C C . VAL A 1 279 ? -13.496 -0.105 3.690 1.00 96.62 279 VAL A C 1
ATOM 2155 O O . VAL A 1 279 ? -13.069 -1.164 4.125 1.00 96.62 279 VAL A O 1
ATOM 2158 N N . THR A 1 280 ? -12.741 0.678 2.916 1.00 94.75 280 THR A N 1
ATOM 2159 C CA . THR A 1 280 ? -11.303 0.445 2.708 1.00 94.75 280 THR A CA 1
ATOM 2160 C C . THR A 1 280 ? -10.485 1.405 3.559 1.00 94.75 280 THR A C 1
ATOM 2162 O O . THR A 1 280 ? -10.902 2.545 3.757 1.00 94.75 280 THR A O 1
ATOM 2165 N N . ARG A 1 281 ? -9.265 1.022 3.955 1.00 92.81 281 ARG A N 1
ATOM 2166 C CA . ARG A 1 281 ? -8.324 1.938 4.634 1.00 92.81 281 ARG A CA 1
ATOM 2167 C C . ARG A 1 281 ? -8.145 3.266 3.896 1.00 92.81 281 ARG A C 1
ATOM 2169 O O . ARG A 1 281 ? -8.142 4.319 4.518 1.00 92.81 281 ARG A O 1
ATOM 2176 N N . ARG A 1 282 ? -8.096 3.243 2.557 1.00 93.06 282 ARG A N 1
ATOM 2177 C CA . ARG A 1 282 ? -8.040 4.465 1.735 1.00 93.06 282 ARG A CA 1
ATOM 2178 C C . ARG A 1 282 ? -9.236 5.384 2.002 1.00 93.06 282 ARG A C 1
ATOM 2180 O O . ARG A 1 282 ? -9.062 6.587 2.153 1.00 93.06 282 ARG A O 1
ATOM 2187 N N . ARG A 1 283 ? -10.450 4.827 2.053 1.00 95.56 283 ARG A N 1
ATOM 2188 C CA . ARG A 1 283 ? -11.667 5.592 2.361 1.00 95.56 283 ARG A CA 1
ATOM 2189 C C . ARG A 1 283 ? -11.691 6.069 3.811 1.00 95.56 283 ARG A C 1
ATOM 2191 O O . ARG A 1 283 ? -12.191 7.161 4.041 1.00 95.56 283 ARG A O 1
ATOM 2198 N N . VAL A 1 284 ? -11.119 5.310 4.749 1.00 97.12 284 VAL A N 1
ATOM 2199 C CA . VAL A 1 284 ? -10.927 5.767 6.134 1.00 97.12 284 VAL A CA 1
ATOM 2200 C C . VAL A 1 284 ? -10.012 6.990 6.177 1.00 97.12 284 VAL A C 1
ATOM 2202 O O . VAL A 1 284 ? -10.417 8.025 6.699 1.00 97.12 284 VAL A O 1
ATOM 2205 N N . GLY A 1 285 ? -8.837 6.918 5.546 1.00 95.94 285 GLY A N 1
ATOM 2206 C CA . GLY A 1 285 ? -7.909 8.046 5.458 1.00 95.94 285 GLY A CA 1
ATOM 2207 C C . GLY A 1 285 ? -8.531 9.288 4.820 1.00 95.94 285 GLY A C 1
ATOM 2208 O O . GLY A 1 285 ? -8.408 10.388 5.352 1.00 95.94 285 GLY A O 1
ATOM 2209 N N . LEU A 1 286 ? -9.266 9.113 3.715 1.00 96.31 286 LEU A N 1
ATOM 2210 C CA . LEU A 1 286 ? -9.959 10.217 3.043 1.00 96.31 286 LEU A CA 1
ATOM 2211 C C . LEU A 1 286 ? -11.071 10.804 3.916 1.00 96.31 286 LEU A C 1
ATOM 2213 O O . LEU A 1 286 ? -11.203 12.019 3.998 1.00 96.31 286 LEU A O 1
ATOM 2217 N N . ALA A 1 287 ? -11.857 9.964 4.594 1.00 97.25 287 ALA A N 1
ATOM 2218 C CA . ALA A 1 287 ? -12.903 10.435 5.492 1.00 97.25 287 ALA A CA 1
ATOM 2219 C C . ALA A 1 287 ? -12.322 11.273 6.637 1.00 97.25 287 ALA A C 1
ATOM 2221 O O . ALA A 1 287 ? -12.877 12.324 6.942 1.00 97.25 287 ALA A O 1
ATOM 2222 N N . VAL A 1 288 ? -11.188 10.867 7.214 1.00 97.19 288 VAL A N 1
ATOM 2223 C CA . VAL A 1 288 ? -10.486 11.651 8.240 1.00 97.19 288 VAL A CA 1
ATOM 2224 C C . VAL A 1 288 ? -10.021 13.002 7.692 1.00 97.19 288 VAL A C 1
ATOM 2226 O O . VAL A 1 288 ? -10.376 14.029 8.264 1.00 97.19 288 VAL A O 1
ATOM 2229 N N . LEU A 1 289 ? -9.294 13.024 6.568 1.00 94.88 289 LEU A N 1
ATOM 2230 C CA . LEU A 1 289 ? -8.783 14.273 5.981 1.00 94.88 289 LEU A CA 1
ATOM 2231 C C . LEU A 1 289 ? -9.897 15.225 5.517 1.00 94.88 289 LEU A C 1
ATOM 2233 O O . LEU A 1 289 ? -9.703 16.436 5.491 1.00 94.88 289 LEU A O 1
ATOM 2237 N N . CYS A 1 290 ? -11.069 14.694 5.167 1.00 95.81 290 CYS A N 1
ATOM 2238 C CA . CYS A 1 290 ? -12.252 15.482 4.821 1.00 95.81 290 CYS A CA 1
ATOM 2239 C C . CYS A 1 290 ? -13.151 15.809 6.030 1.00 95.81 290 CYS A C 1
ATOM 2241 O O . CYS A 1 290 ? -14.273 16.275 5.832 1.00 95.81 290 CYS A O 1
ATOM 2243 N N . GLY A 1 291 ? -12.727 15.516 7.265 1.00 95.31 291 GLY A N 1
ATOM 2244 C CA . GLY A 1 291 ? -13.492 15.805 8.485 1.00 95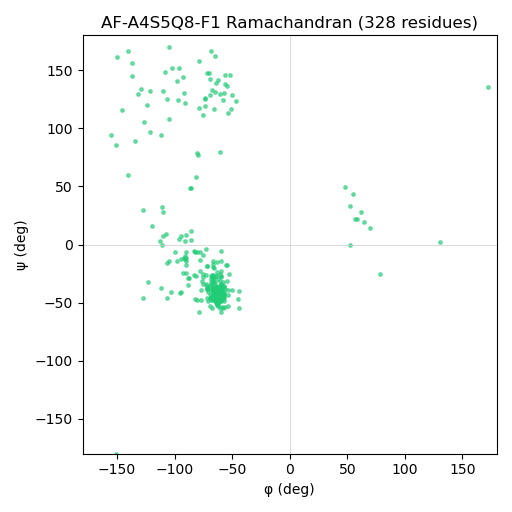.31 291 GLY A CA 1
ATOM 2245 C C . GLY A 1 291 ? -14.758 14.957 8.681 1.00 95.31 291 GLY A C 1
ATOM 2246 O O . GLY A 1 291 ? -15.593 15.264 9.529 1.00 95.31 291 GLY A O 1
ATOM 2247 N N . ARG A 1 292 ? -14.925 13.865 7.929 1.00 97.56 292 ARG A N 1
ATOM 2248 C CA . ARG A 1 292 ? -16.113 12.995 7.926 1.00 97.56 292 ARG A CA 1
ATOM 2249 C C . ARG A 1 292 ? -16.052 11.897 8.994 1.00 97.56 292 ARG A C 1
ATOM 2251 O O . ARG A 1 292 ? -16.325 10.732 8.709 1.00 97.56 292 ARG A O 1
ATOM 2258 N N . LEU A 1 293 ? -15.731 12.255 10.239 1.00 97.88 293 LEU A N 1
ATOM 2259 C CA . LEU A 1 293 ? -15.660 11.284 11.345 1.00 97.88 293 LEU A CA 1
ATOM 2260 C C . LEU A 1 293 ? -17.023 10.669 11.689 1.00 97.88 293 LEU A C 1
ATOM 2262 O O . LEU A 1 293 ? -17.082 9.493 12.025 1.00 97.88 293 LEU A O 1
ATOM 2266 N N . GLY A 1 294 ? -18.122 11.416 11.535 1.00 98.19 294 GLY A N 1
ATOM 2267 C CA . GLY A 1 294 ? -19.473 10.874 11.737 1.00 98.19 294 GLY A CA 1
ATOM 2268 C C . GLY A 1 294 ? -19.800 9.723 10.778 1.00 98.19 294 GLY A C 1
ATOM 2269 O O . GLY A 1 294 ? -20.361 8.720 11.198 1.00 98.19 294 GLY A O 1
ATOM 2270 N N . TRP A 1 295 ? -19.359 9.823 9.519 1.00 98.12 295 TRP A N 1
ATOM 2271 C CA . TRP A 1 295 ? -19.521 8.766 8.511 1.00 98.12 295 TRP A CA 1
ATOM 2272 C C . TRP A 1 295 ? -18.711 7.499 8.837 1.00 98.12 295 TRP A C 1
ATOM 2274 O O . TRP A 1 295 ? -19.099 6.398 8.437 1.00 98.12 295 TRP A O 1
ATOM 2284 N N . LEU A 1 296 ? -17.585 7.654 9.545 1.00 98.00 296 LEU A N 1
ATOM 2285 C CA . LEU A 1 296 ? -16.801 6.533 10.070 1.00 98.00 296 LEU A CA 1
ATOM 2286 C C . LEU A 1 296 ? -17.440 5.921 11.312 1.00 98.00 296 LEU A C 1
ATOM 2288 O O . LEU A 1 296 ? -17.448 4.702 11.431 1.00 98.00 296 LEU A O 1
ATOM 2292 N N . ALA A 1 297 ? -17.998 6.744 12.202 1.00 98.19 297 ALA A N 1
ATOM 2293 C CA . ALA A 1 297 ? -18.722 6.262 13.373 1.00 98.19 297 ALA A CA 1
ATOM 2294 C C . ALA A 1 297 ? -19.929 5.394 12.977 1.00 98.19 297 ALA A C 1
ATOM 2296 O O . ALA A 1 297 ? -20.147 4.361 13.594 1.00 98.19 297 ALA A O 1
ATOM 2297 N N . ASP A 1 298 ? -20.620 5.726 11.880 1.00 98.12 298 ASP A N 1
ATOM 2298 C CA . ASP A 1 298 ? -21.707 4.901 11.314 1.00 98.12 298 ASP A CA 1
ATOM 2299 C C . ASP A 1 298 ? -21.258 3.512 10.821 1.00 98.12 298 ASP A C 1
ATOM 2301 O O . ASP A 1 298 ? -22.089 2.659 10.531 1.00 98.12 298 ASP A O 1
ATOM 2305 N N . ARG A 1 299 ? -19.949 3.293 10.663 1.00 98.12 299 ARG A N 1
ATOM 2306 C CA . ARG A 1 299 ? -19.350 2.027 10.206 1.00 98.12 299 ARG A CA 1
ATOM 2307 C C . ARG A 1 299 ? -18.580 1.310 11.299 1.00 98.12 299 ARG A C 1
ATOM 2309 O O . ARG A 1 299 ? -17.983 0.274 11.024 1.00 98.12 299 ARG A O 1
ATOM 2316 N N . TYR A 1 300 ? -18.522 1.885 12.493 1.00 98.31 300 TYR A N 1
ATOM 2317 C CA . TYR A 1 300 ? -17.841 1.279 13.620 1.00 98.31 300 TYR A CA 1
ATOM 2318 C C . TYR A 1 300 ? -18.585 0.013 14.053 1.00 98.31 300 TYR A C 1
ATOM 2320 O O . TYR A 1 300 ? -19.804 0.031 14.208 1.00 98.31 300 TYR A O 1
ATOM 2328 N N . VAL A 1 301 ? -17.844 -1.074 14.255 1.00 97.75 301 VAL A N 1
ATOM 2329 C CA . VAL A 1 301 ? -18.397 -2.346 14.727 1.00 97.75 301 VAL A CA 1
ATOM 2330 C C . VAL A 1 301 ? -17.994 -2.557 16.179 1.00 97.75 301 VAL A C 1
ATOM 2332 O O . VAL A 1 301 ? -16.805 -2.556 16.502 1.00 97.75 301 VAL A O 1
ATOM 2335 N N . ASN A 1 302 ? -18.992 -2.769 17.035 1.00 97.19 302 ASN A N 1
ATOM 2336 C CA . ASN A 1 302 ? -18.795 -3.183 18.417 1.00 97.19 302 ASN A CA 1
ATOM 2337 C C . ASN A 1 302 ? -18.967 -4.710 18.525 1.00 97.19 302 ASN A C 1
ATOM 2339 O O . ASN A 1 302 ? -19.997 -5.247 18.127 1.00 97.19 302 ASN A O 1
ATOM 2343 N N . VAL A 1 303 ? -17.949 -5.386 19.053 1.00 97.06 303 VAL A N 1
ATOM 2344 C CA . VAL A 1 303 ? -17.867 -6.839 19.287 1.00 97.06 303 VAL A CA 1
ATOM 2345 C C . VAL A 1 303 ? -17.663 -7.174 20.774 1.00 97.06 303 VAL A C 1
ATOM 2347 O O . VAL A 1 303 ? -17.263 -8.280 21.108 1.00 97.06 303 VAL A O 1
ATOM 2350 N N . GLY A 1 304 ? -17.901 -6.212 21.670 1.00 96.25 304 GLY A N 1
ATOM 2351 C CA . GLY A 1 304 ? -17.666 -6.321 23.115 1.00 96.25 304 GLY A CA 1
ATOM 2352 C C . GLY A 1 304 ? -16.871 -5.154 23.713 1.00 96.25 304 GLY A C 1
ATOM 2353 O O . GLY A 1 304 ? -16.574 -5.160 24.906 1.00 96.25 304 GLY A O 1
ATOM 2354 N N . GLN A 1 305 ? -16.513 -4.146 22.910 1.00 96.62 305 GLN A N 1
ATOM 2355 C CA . GLN A 1 305 ? -15.964 -2.883 23.408 1.00 96.62 305 GLN A CA 1
ATOM 2356 C C . GLN A 1 305 ? -17.014 -2.130 24.248 1.00 96.62 305 GLN A C 1
ATOM 2358 O O . GLN A 1 305 ? -18.217 -2.363 24.089 1.00 96.62 305 GLN A O 1
ATOM 2363 N N . PRO A 1 306 ? -16.604 -1.155 25.086 1.00 94.81 306 PRO A N 1
ATOM 2364 C CA 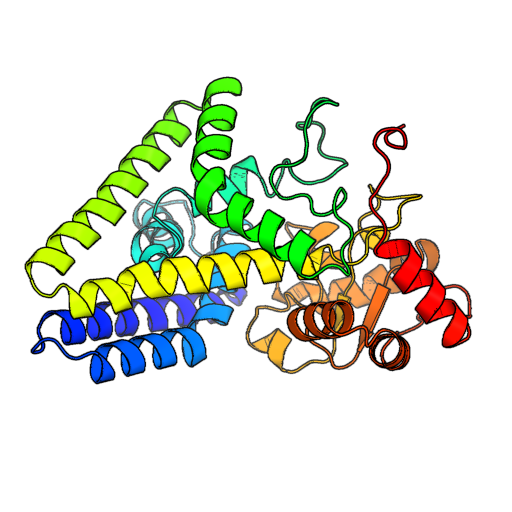. PRO A 1 306 ? -17.549 -0.297 25.794 1.00 94.81 306 PRO A CA 1
ATOM 2365 C C . PRO A 1 306 ? -18.598 0.299 24.848 1.00 94.81 306 PRO A C 1
ATOM 2367 O O . PRO A 1 306 ? -18.254 0.863 23.801 1.00 94.81 306 PRO A O 1
ATOM 2370 N N . ALA A 1 307 ? -19.872 0.152 25.218 1.00 95.12 307 ALA A N 1
ATOM 2371 C CA . ALA A 1 307 ? -20.985 0.731 24.480 1.00 95.12 307 ALA A CA 1
ATOM 2372 C C . ALA A 1 307 ? -20.839 2.256 24.459 1.00 95.12 307 ALA A C 1
ATOM 2374 O O . ALA A 1 307 ? -20.600 2.874 25.495 1.00 95.12 307 ALA A O 1
ATOM 2375 N N . ARG A 1 308 ? -20.939 2.839 23.264 1.00 97.12 308 ARG A N 1
ATOM 2376 C CA . ARG A 1 308 ? -20.753 4.270 23.029 1.00 97.12 308 ARG A CA 1
ATOM 2377 C C . ARG A 1 308 ? -21.815 4.789 22.079 1.00 97.12 308 ARG A C 1
ATOM 2379 O O . ARG A 1 308 ? -22.183 4.096 21.129 1.00 97.12 308 ARG A O 1
ATOM 2386 N N . THR A 1 309 ? -22.259 6.018 22.296 1.00 97.88 309 THR A N 1
ATOM 2387 C CA . THR A 1 309 ? -23.052 6.757 21.313 1.00 97.88 309 THR A CA 1
ATOM 2388 C C . THR A 1 309 ? -22.199 7.114 20.096 1.00 97.88 309 THR A C 1
ATOM 2390 O O . THR A 1 309 ? -20.964 7.044 20.113 1.00 97.88 309 THR A O 1
ATOM 2393 N N . LYS A 1 310 ? -22.846 7.544 19.011 1.00 97.75 310 LYS A N 1
ATOM 2394 C CA . LYS A 1 310 ? -22.140 8.013 17.814 1.00 97.75 310 LYS A CA 1
ATOM 2395 C C . LYS A 1 310 ? -21.206 9.182 18.141 1.00 97.75 310 LYS A C 1
ATOM 2397 O O . LYS A 1 310 ? -20.084 9.234 17.639 1.00 97.75 310 LYS A O 1
ATOM 2402 N N . GLU A 1 311 ? -21.642 10.098 18.998 1.00 98.06 311 GLU A N 1
ATOM 2403 C CA . GLU A 1 311 ? -20.885 11.270 19.436 1.00 98.06 311 GLU A CA 1
ATOM 2404 C C . GLU A 1 311 ? -19.641 10.861 20.233 1.00 98.06 311 GLU A C 1
ATOM 2406 O O . GLU A 1 311 ? -18.554 11.394 20.000 1.00 98.06 311 GLU A O 1
ATOM 2411 N N . GLU A 1 312 ? -19.773 9.868 21.114 1.00 98.12 312 GLU A N 1
ATOM 2412 C CA . GLU A 1 312 ? -18.663 9.305 21.886 1.00 98.12 312 GLU A CA 1
ATOM 2413 C C . GLU A 1 312 ? -17.662 8.565 20.993 1.00 98.12 312 GLU A C 1
ATOM 2415 O O . GLU A 1 312 ? -16.450 8.712 21.171 1.00 98.12 312 GLU A O 1
ATOM 2420 N N . ILE A 1 313 ? -18.135 7.833 19.977 1.00 98.19 313 ILE A N 1
ATOM 2421 C CA . ILE A 1 313 ? -17.264 7.217 18.966 1.00 98.19 313 ILE A CA 1
ATOM 2422 C C . ILE A 1 313 ? -16.504 8.305 18.201 1.00 98.19 313 ILE A C 1
ATOM 2424 O O . ILE A 1 313 ? -15.285 8.218 18.064 1.00 98.19 313 ILE A O 1
ATOM 2428 N N . VAL A 1 314 ? -17.176 9.366 17.741 1.00 98.44 314 VAL A N 1
ATOM 2429 C CA . VAL A 1 314 ? -16.515 10.492 17.056 1.00 98.44 314 VAL A CA 1
ATOM 2430 C C . VAL A 1 314 ? -15.473 11.159 17.958 1.00 98.44 314 VAL A C 1
ATOM 2432 O O . VAL A 1 314 ? -14.378 11.480 17.488 1.00 98.44 314 VAL A O 1
ATOM 2435 N N . ALA A 1 315 ? -15.780 11.352 19.242 1.00 97.69 315 ALA A N 1
ATOM 2436 C CA . ALA A 1 315 ? -14.847 11.912 20.213 1.00 97.69 315 ALA A CA 1
ATOM 2437 C C . ALA A 1 315 ? -13.613 11.014 20.400 1.00 97.69 315 ALA A C 1
ATOM 2439 O O . ALA A 1 315 ? -12.486 11.512 20.331 1.00 97.69 315 ALA A O 1
ATOM 2440 N N . MET A 1 316 ? -13.811 9.699 20.536 1.00 97.19 316 MET A N 1
ATOM 2441 C CA . MET A 1 316 ? -12.733 8.709 20.602 1.00 97.19 316 MET A CA 1
ATOM 2442 C C . MET A 1 316 ? -11.871 8.737 19.333 1.00 97.19 316 MET A C 1
ATOM 2444 O O . MET A 1 316 ? -10.646 8.819 19.422 1.00 97.19 316 MET A O 1
ATOM 2448 N N . LEU A 1 317 ? -12.482 8.718 18.143 1.00 97.56 317 LEU A N 1
ATOM 2449 C CA . LEU A 1 317 ? -11.747 8.801 16.879 1.00 97.56 317 LEU A CA 1
ATOM 2450 C C . LEU A 1 317 ? -10.912 10.083 16.826 1.00 97.56 317 LEU A C 1
ATOM 2452 O O . LEU A 1 317 ? -9.726 10.022 16.519 1.00 97.56 317 LEU A O 1
ATOM 2456 N N . ARG A 1 318 ? -11.487 11.231 17.205 1.00 96.75 318 ARG A N 1
ATOM 2457 C CA . ARG A 1 318 ? -10.774 12.516 17.252 1.00 96.75 318 ARG A CA 1
ATOM 2458 C C . ARG A 1 318 ? -9.615 12.503 18.252 1.00 96.75 318 ARG A C 1
ATOM 2460 O O . ARG A 1 318 ? -8.555 13.047 17.950 1.00 96.75 318 ARG A O 1
ATOM 2467 N N . GLN A 1 319 ? -9.775 11.874 19.416 1.00 94.94 319 GLN A N 1
ATOM 2468 C CA . GLN A 1 319 ? -8.687 11.699 20.384 1.00 94.94 319 GLN A CA 1
ATOM 2469 C C . GLN A 1 319 ? -7.524 10.909 19.771 1.00 94.94 319 GLN A C 1
ATOM 2471 O O . GLN A 1 319 ? -6.376 11.338 19.882 1.00 94.94 319 GLN A O 1
ATOM 2476 N N . ARG A 1 320 ? -7.816 9.812 19.059 1.00 94.69 320 ARG A N 1
ATOM 2477 C CA . ARG A 1 320 ? -6.806 8.945 18.427 1.00 94.69 320 ARG A CA 1
ATOM 2478 C C . ARG A 1 320 ? -6.126 9.553 17.188 1.00 94.69 320 ARG A C 1
ATOM 2480 O O . ARG A 1 320 ? -5.196 8.959 16.644 1.00 94.69 320 ARG A O 1
ATOM 2487 N N . LEU A 1 321 ? -6.539 10.740 16.738 1.00 94.38 321 LEU A N 1
ATOM 2488 C CA . LEU A 1 321 ? -5.871 11.504 15.669 1.00 94.38 321 LEU A CA 1
ATOM 2489 C C . LEU A 1 321 ? -4.796 12.462 16.202 1.00 94.38 321 LEU A C 1
ATOM 2491 O O . LEU A 1 321 ? -3.979 12.967 15.426 1.00 94.38 321 LEU A O 1
ATOM 2495 N N . ARG A 1 322 ? -4.784 12.717 17.518 1.00 90.88 322 ARG A N 1
ATOM 2496 C CA . ARG A 1 322 ? -3.844 13.649 18.147 1.00 90.88 322 ARG A CA 1
ATOM 2497 C C . ARG A 1 322 ? -2.416 13.093 18.143 1.00 90.88 322 ARG A C 1
ATOM 2499 O O . ARG A 1 322 ? -2.231 11.883 18.289 1.00 90.88 322 ARG A O 1
ATOM 2506 N N . PRO A 1 323 ? -1.391 13.954 18.037 1.00 88.69 323 PRO A N 1
ATOM 2507 C CA . PRO A 1 323 ? -0.009 13.523 18.183 1.00 88.69 323 PRO A CA 1
ATOM 2508 C C . PRO A 1 323 ? 0.220 12.790 19.510 1.00 88.69 323 PRO A C 1
ATOM 2510 O O . PRO A 1 323 ? -0.223 13.250 20.564 1.00 88.69 323 PRO A O 1
ATOM 2513 N N . VAL A 1 324 ? 0.952 11.681 19.466 1.00 84.31 324 VAL A N 1
ATOM 2514 C CA . VAL A 1 324 ? 1.431 10.989 20.664 1.00 84.31 324 VAL A CA 1
ATOM 2515 C C . VAL A 1 324 ? 2.567 11.824 21.267 1.00 84.31 324 VAL A C 1
ATOM 2517 O O . VAL A 1 324 ? 3.508 12.219 20.571 1.00 84.31 324 VAL A O 1
ATOM 2520 N N . GLY A 1 325 ? 2.451 12.163 22.552 1.00 70.12 325 GLY A N 1
ATOM 2521 C CA . GLY A 1 325 ? 3.435 12.987 23.257 1.00 70.12 325 GLY A CA 1
ATOM 2522 C C . GLY A 1 325 ? 4.764 12.253 23.458 1.00 70.12 325 GLY A C 1
ATOM 2523 O O . GLY A 1 325 ? 4.777 11.066 23.767 1.00 70.12 325 GLY A O 1
ATOM 2524 N N . LYS A 1 326 ? 5.890 12.974 23.349 1.00 53.78 326 LYS A N 1
ATOM 2525 C CA . LYS A 1 326 ? 7.260 12.419 23.447 1.00 53.78 326 LYS A CA 1
ATOM 2526 C C . LYS A 1 326 ? 7.600 11.715 24.775 1.00 53.78 326 LYS A C 1
ATOM 2528 O O . LYS A 1 326 ? 8.606 11.024 24.819 1.00 53.78 326 LYS A O 1
ATOM 2533 N N . ASN A 1 327 ? 6.794 11.893 25.825 1.00 42.47 327 ASN A N 1
ATOM 2534 C CA . ASN A 1 327 ? 7.090 11.425 27.186 1.00 42.47 327 ASN A CA 1
ATOM 2535 C C . ASN A 1 327 ? 6.198 10.266 27.665 1.00 42.47 327 ASN A C 1
ATOM 2537 O O . ASN A 1 327 ? 6.251 9.926 28.840 1.00 42.47 327 ASN A O 1
ATOM 2541 N N . LYS A 1 328 ? 5.350 9.685 26.804 1.00 43.91 328 LYS A N 1
ATOM 2542 C CA . LYS A 1 328 ? 4.466 8.567 27.194 1.00 43.91 328 LYS A CA 1
ATOM 2543 C C . LYS A 1 328 ? 5.016 7.175 26.851 1.00 43.91 328 LYS A C 1
ATOM 2545 O O . LYS A 1 328 ? 4.332 6.187 27.079 1.00 43.91 328 LYS A O 1
ATOM 2550 N N . SER A 1 329 ? 6.247 7.086 26.347 1.00 36.88 329 SER A N 1
ATOM 2551 C CA . SER A 1 329 ? 7.000 5.831 26.276 1.00 36.88 329 SER A CA 1
ATOM 2552 C C . SER A 1 329 ? 7.618 5.544 27.649 1.00 36.88 329 SER A C 1
ATOM 2554 O O . SER A 1 329 ? 8.782 5.879 27.881 1.00 36.88 329 SER A O 1
ATOM 2556 N N . ALA A 1 330 ? 6.805 5.036 28.572 1.00 31.97 330 ALA A N 1
ATOM 2557 C CA . ALA A 1 330 ? 7.272 4.413 29.808 1.00 31.97 330 ALA A CA 1
ATOM 2558 C C . ALA A 1 330 ? 7.213 2.894 29.643 1.00 31.97 330 ALA A C 1
ATOM 2560 O O . ALA A 1 330 ? 6.183 2.416 29.112 1.00 31.97 330 ALA A O 1
#

Mean predicted aligned error: 6.15 Å

pLDDT: mean 86.95, std 14.93, range [26.14, 98.44]

Secondary structure (DSSP, 8-state):
-BS-GGGHHHHHHHHHHHHHHHHHHHHHHHSPP-HHHHHHHHHHIIIIIHHHHHHHHHHHHHS-SB-TTSHHHHHHHHHIIIIIGGGGT--TTHHHHHIIIIITTSSTT-TTS-S----TT--TTS-TT-HHHHHHHHHIIIIIHHHHHHHHHHHTT-HHHHHHHHHHHHHHHHHHHHHHHH-HHHHIIIIIHHHHHHHHHHHHHHHHHTS---TTSTT-HHHH-EEEES-GGGGGTTTTT-HHHHHH-TTS-TTTHHHHHHHTHHHHHHTT-EEEES--HHHHHHHHHTT-HHHHHTTB--SSSPP--HHHHHHHHHHTTSPPPTT---

Nearest PDB structures (foldseek):
  3feq-assembly2_M  TM=3.029E-01  e=6.975E+00  unidentified
  4jyx-assembly5_E-3  TM=1.563E-01  e=5.605E+00  Paraglaciecola sp. T6c

Sequence (330 aa):
MVRDARDLPLVYALINVASTVPAMAMTVVMSPPSHALGLAYAVTIYGLYWRRFVTAAHYSSHAPAFRGDGTAGTVLNNVASCALGPFFGMPCGLYAMRHELMHHDGDEGSKASGGRGRGMNSTATYARDGAFAFLRYWVRFGAWCFVELLVGAVKRKAYVDAMRCVLGLAATYGVYSYAAAMNATAAFWIFVVPYVAGSFAAAFGSWSQQIFVDPDKPQCHYRSSYCAINHPNNQLTFNDGYYTVHRVDADAHWSDLPEKFIESLDEFARNDGLIFDGVTRRRVGLAVLCGRLGWLADRYVNVGQPARTKEEIVAMLRQRLRPVGKNKSA